Protein 5AJ8 (pdb70)

Foldseek 3Di:
DFEDDDDECDEAFAAEEQEYEYENHEHYEYEYQAYQHEYEYENYEHYEYQYEAAEYEYECYEQYEAYQYVAAYEYENAAHEYHHNVLQVQQQVEAHPVRDHDNGPLCSCCVRRVDPCRVVGRPSRQGHCDPVPPDPDDDNRYHYDDPVRRNRDSDYHDDHDDTPGD/DFEDDDDECDEAFAAEEQEYEYENHEDYEYEYQAYQHEYEYENYEHYEYQYEAAEYEYECYEQYEAYQYVAAYEYENAAHEYHHNVLQVQQQVEAHPVRDHDNGPLCSCCVRRVDPCRPVRRPSRQGHCDPVPPDPDDDNRYHYDDPVRRRRHSDYGDDHDDTD

Radius of gyration: 20.57 Å; Cα contacts (8 Å, |Δi|>4): 898; chains: 2; bounding box: 43×56×56 Å

Solvent-accessible surface area: 14810 Å² total

Secondary structure (DSSP, 8-state):
-EEE--EESS-EEE---SEEEEESEEEEEEEEPPPSSEEEEES-EEEEEEEEESEEEEES-EEE--EEESS--EEES-B--B-BGGGBGGGGG---TTS---SSHHHHHHHTT--S-HHHHGGGGG--EETT--SSSPPSS--BPPGGG---B-PPP-SPPPPSB-/-EEE--EESS-EEE---SEEEEESEEEEEEEEPPPSSEEEEES-EEEEEEEEESEEEEES-EEE--EEESS--EEES-B--B-BGGGBGGGGG---TTS---SSHHHHHHHTT--S-HHHHGGGGG--EETT--SSSPPSS--BPPGGG---B-PPP-SPPPP-

Nearest PDB structures (foldseek):
  5aj8-assembly2_B  TM=1.006E+00  e=3.439E-30  Leishmania major
  2yuh-assembly1_A  TM=7.917E-01  e=5.449E-05  Homo sapiens
  2bx6-assembly1_A  TM=6.881E-01  e=3.512E-05  Homo sapiens
  1k8f-assembly2_D  TM=6.960E-01  e=1.126E+00  Homo sapiens
  2b0r-assembly1_B  TM=5.729E-01  e=2.428E+00  Cryptosporidium parvum

Sequence (330 aa):
GNVYGPSTTGTDLFISHSKGVFFINGCADCAIYCLPIAGSAFLSNCTTNCRVYVACHQLRLKGCTTNLDYVWCASTPIIEEECDARFGPYRCWVGLLSSCTEDGKTYATHAEEWVSRVGEIEDTARTEQNYVKVDDFQWVKKRASPHWCVLARREEERASTTVFGPATLPSSSGNVYGPSTGTDLFISSHSKGVFINGCADCAIYCLPIAGSAFLSNCTTNCRRVYVACHQLRLKGCTNLDYVWCCASTPIIEECDARFGPYRCWVGLLSSCTEDGKTYATHAEEWVSRVGEIEDTARRTEQNYVKVDDFQWVKKRASPHWCVLAREEERASTTVFGPATLPS

Structure (mmCIF, N/CA/C/O backbone):
data_5AJ8
#
_entry.id   5AJ8
#
_cell.length_a   37.644
_cell.length_b   93.236
_cell.length_c   48.277
_cell.angle_alpha   90.00
_cell.angle_beta   108.38
_cell.angle_gamma   90.00
#
_symmetry.space_group_name_H-M   'P 1 21 1'
#
loop_
_entity.id
_entity.type
_entity.pdbx_description
1 polymer 'TUBULIN BINDING COFACTOR C'
2 water water
#
loop_
_atom_site.group_PDB
_atom_site.id
_atom_site.type_symbol
_atom_site.label_atom_id
_atom_site.label_alt_id
_atom_site.label_comp_id
_atom_site.label_asym_id
_atom_site.label_entity_id
_atom_site.label_seq_id
_atom_site.pdbx_PDB_ins_code
_atom_site.Cartn_x
_atom_site.Cartn_y
_atom_site.Cartn_z
_atom_site.occupancy
_atom_site.B_iso_or_equiv
_atom_site.auth_seq_id
_atom_site.auth_comp_id
_atom_site.auth_asym_id
_atom_site.auth_atom_id
_atom_site.pdbx_PDB_model_num
ATOM 1 N N . GLY A 1 10 ? 36.447 36.906 4.339 1.00 46.32 158 GLY A N 1
ATOM 2 C CA . GLY A 1 10 ? 36.014 38.176 3.684 1.00 43.14 158 GLY A CA 1
ATOM 3 C C . GLY A 1 10 ? 36.101 38.077 2.169 1.00 38.15 158 GLY A C 1
ATOM 4 O O . GLY A 1 10 ? 37.091 38.506 1.580 1.00 43.52 158 GLY A O 1
ATOM 5 N N . ASN A 1 11 ? 35.067 37.507 1.547 1.00 30.75 159 ASN A N 1
ATOM 6 C CA . ASN A 1 11 ? 35.038 37.318 0.091 1.00 27.33 159 ASN A CA 1
ATOM 7 C C . ASN A 1 11 ? 34.693 38.600 -0.649 1.00 23.91 159 ASN A C 1
ATOM 8 O O . ASN A 1 11 ? 33.736 39.281 -0.294 1.00 21.34 159 ASN A O 1
ATOM 13 N N . VAL A 1 12 ? 35.479 38.924 -1.669 1.00 21.92 160 VAL A N 1
ATOM 14 C CA . VAL A 1 12 ? 35.269 40.118 -2.485 1.00 20.27 160 VAL A CA 1
ATOM 15 C C . VAL A 1 12 ? 34.708 39.699 -3.853 1.00 20.08 160 VAL A C 1
ATOM 16 O O . VAL A 1 12 ? 35.236 38.764 -4.473 1.00 20.06 160 VAL A O 1
ATOM 20 N N . TYR A 1 13 ? 33.669 40.389 -4.312 1.00 17.38 161 TYR A N 1
ATOM 21 C CA . TYR A 1 13 ? 33.014 40.101 -5.590 1.00 18.17 161 TYR A CA 1
ATOM 22 C C . TYR A 1 13 ? 32.890 41.370 -6.425 1.00 18.32 161 TYR A C 1
ATOM 23 O O . TYR A 1 13 ? 32.953 42.471 -5.904 1.00 17.20 161 TYR A O 1
ATOM 32 N N . GLY A 1 14 ? 32.690 41.176 -7.719 1.00 19.07 162 GLY A N 1
ATOM 33 C CA . GLY A 1 14 ? 32.678 42.251 -8.706 1.00 20.15 162 GLY A CA 1
ATOM 34 C C . GLY A 1 14 ? 34.068 42.811 -8.981 1.00 22.28 162 GLY A C 1
ATOM 35 O O . GLY A 1 14 ? 35.067 42.329 -8.422 1.00 22.03 162 GLY A O 1
ATOM 36 N N . PRO A 1 15 ? 34.150 43.834 -9.847 1.00 22.72 163 PRO A N 1
ATOM 37 C CA . PRO A 1 15 ? 33.052 44.427 -10.594 1.00 22.59 163 PRO A CA 1
ATOM 38 C C . PRO A 1 15 ? 32.544 43.513 -11.687 1.00 23.11 163 PRO A C 1
ATOM 39 O O . PRO A 1 15 ? 33.275 42.674 -12.190 1.00 23.29 163 PRO A O 1
ATOM 43 N N . SER A 1 16 ? 31.280 43.697 -12.023 1.00 24.53 164 SER A N 1
ATOM 44 C CA . SER A 1 16 ? 30.576 42.870 -12.967 1.00 28.29 164 SER A CA 1
ATOM 45 C C . SER A 1 16 ? 29.323 43.608 -13.437 1.00 27.79 164 SER A C 1
ATOM 46 O O . SER A 1 16 ? 28.668 44.270 -12.643 1.00 30.91 164 SER A O 1
ATOM 49 N N A THR A 1 17 ? 28.997 43.487 -14.719 0.60 27.82 165 THR A N 1
ATOM 50 N N B THR A 1 17 ? 28.999 43.471 -14.720 0.40 27.61 165 THR A N 1
ATOM 51 C CA A THR A 1 17 ? 27.848 44.167 -15.308 0.60 28.26 165 THR A CA 1
ATOM 52 C CA B THR A 1 17 ? 27.854 44.140 -15.320 0.40 27.23 165 THR A CA 1
ATOM 53 C C A THR A 1 17 ? 27.013 43.189 -16.126 0.60 27.97 165 THR A C 1
ATOM 54 C C B THR A 1 17 ? 27.014 43.171 -16.126 0.40 27.40 165 THR A C 1
ATOM 55 O O A THR A 1 17 ? 27.553 42.456 -16.942 0.60 32.60 165 THR A O 1
ATOM 56 O O B THR A 1 17 ? 27.549 42.441 -16.953 0.40 30.57 165 THR A O 1
ATOM 63 N N . GLY A 1 18 ? 25.704 43.181 -15.907 1.00 26.00 166 GLY A N 1
ATOM 64 C CA . GLY A 1 18 ? 24.779 42.481 -16.788 1.00 27.56 166 GLY A CA 1
ATOM 65 C C . GLY A 1 18 ? 24.639 40.980 -16.608 1.00 31.88 166 GLY A C 1
ATOM 66 O O . GLY A 1 18 ? 23.958 40.348 -17.411 1.00 30.39 166 GLY A O 1
ATOM 67 N N . THR A 1 19 ? 25.285 40.411 -15.583 1.00 30.79 167 THR A N 1
ATOM 68 C CA . THR A 1 19 ? 25.296 38.968 -15.310 1.00 32.08 167 THR A CA 1
ATOM 69 C C . THR A 1 19 ? 24.823 38.756 -13.871 1.00 31.08 167 THR A C 1
ATOM 70 O O . THR A 1 19 ? 25.419 39.305 -12.932 1.00 29.73 167 THR A O 1
ATOM 74 N N . ASP A 1 20 ? 23.781 37.944 -13.694 1.00 26.82 168 ASP A N 1
ATOM 75 C CA . ASP A 1 20 ? 23.318 37.593 -12.370 1.00 24.72 168 ASP A CA 1
ATOM 76 C C . ASP A 1 20 ? 24.417 36.919 -11.543 1.00 21.57 168 ASP A C 1
ATOM 77 O O . ASP A 1 20 ? 25.159 36.091 -12.061 1.00 26.02 168 ASP A O 1
ATOM 82 N N . LEU A 1 21 ? 24.564 37.330 -10.282 1.00 18.99 169 LEU A N 1
ATOM 83 C CA . LEU A 1 21 ? 25.626 36.801 -9.391 1.00 18.61 169 LEU A CA 1
ATOM 84 C C . LEU A 1 21 ? 25.050 35.900 -8.290 1.00 16.55 169 LEU A C 1
ATOM 85 O O . LEU A 1 21 ? 23.959 36.169 -7.772 1.00 15.70 169 LEU A O 1
ATOM 90 N N . PHE A 1 22 ? 25.787 34.845 -7.953 1.00 15.29 170 PHE A N 1
ATOM 91 C CA . PHE A 1 22 ? 25.385 33.883 -6.935 1.00 15.16 170 PHE A CA 1
ATOM 92 C C . PHE A 1 22 ? 26.468 33.838 -5.851 1.00 14.96 170 PHE A C 1
ATOM 93 O O . PHE A 1 22 ? 27.545 33.314 -6.060 1.00 16.25 170 PHE A O 1
ATOM 101 N N . ILE A 1 23 ? 26.183 34.451 -4.711 1.00 14.07 171 ILE A N 1
ATOM 102 C CA . ILE A 1 23 ? 27.159 34.627 -3.635 1.00 15.01 171 ILE A CA 1
ATOM 103 C C . ILE A 1 23 ? 26.898 33.555 -2.587 1.00 14.61 171 ILE A C 1
ATOM 104 O O . ILE A 1 23 ? 25.838 33.547 -1.959 1.00 13.89 171 ILE A O 1
ATOM 109 N N . SER A 1 24 ? 27.833 32.640 -2.407 1.00 15.64 172 SER A N 1
ATOM 110 C CA . SER A 1 24 ? 27.602 31.539 -1.445 1.00 18.19 172 SER A CA 1
ATOM 111 C C . SER A 1 24 ? 27.750 32.033 0.006 1.00 16.83 172 SER A C 1
ATOM 112 O O . SER A 1 24 ? 28.140 33.177 0.252 1.00 14.92 172 SER A O 1
ATOM 115 N N . HIS A 1 25 ? 27.371 31.178 0.948 1.00 18.52 173 HIS A N 1
ATOM 116 C CA . HIS A 1 25 ? 27.448 31.498 2.392 1.00 19.73 173 HIS A CA 1
ATOM 117 C C . HIS A 1 25 ? 28.899 31.651 2.823 1.00 18.23 173 HIS A C 1
ATOM 118 O O . HIS A 1 25 ? 29.765 30.949 2.328 1.00 18.15 173 HIS A O 1
ATOM 125 N N . SER A 1 26 ? 29.158 32.591 3.725 1.00 16.91 174 SER A N 1
ATOM 126 C CA . SER A 1 26 ? 30.493 32.830 4.258 1.00 16.80 174 SER A CA 1
ATOM 127 C C . SER A 1 26 ? 30.340 33.709 5.480 1.00 17.02 174 SER A C 1
ATOM 128 O O . SER A 1 26 ? 29.216 34.027 5.848 1.00 14.67 174 SER A O 1
ATOM 131 N N . LYS A 1 27 ? 31.455 34.145 6.076 1.00 18.95 175 LYS A N 1
ATOM 132 C CA . LYS A 1 27 ? 31.416 35.010 7.261 1.00 20.79 175 LYS A CA 1
ATOM 133 C C . LYS A 1 27 ? 31.519 36.507 6.938 1.00 19.97 175 LYS A C 1
ATOM 134 O O . LYS A 1 27 ? 31.610 37.332 7.854 1.00 18.93 175 LYS A O 1
ATOM 140 N N . GLY A 1 28 ? 31.545 36.870 5.658 1.00 19.65 176 GLY A N 1
ATOM 141 C CA . GLY A 1 28 ? 31.701 38.274 5.265 1.00 18.66 176 GLY A CA 1
ATOM 142 C C . GLY A 1 28 ? 31.819 38.415 3.759 1.00 18.07 176 GLY A C 1
ATOM 143 O O . GLY A 1 28 ? 32.457 37.595 3.109 1.00 17.95 176 GLY A O 1
ATOM 144 N N . VAL A 1 29 ? 31.155 39.422 3.203 1.00 16.37 177 VAL A N 1
ATOM 145 C CA . VAL A 1 29 ? 31.275 39.733 1.792 1.00 16.41 177 VAL A CA 1
ATOM 146 C C . VAL A 1 29 ? 31.441 41.230 1.522 1.00 16.32 177 VAL A C 1
ATOM 147 O O . VAL A 1 29 ? 30.962 42.106 2.279 1.00 14.68 177 VAL A O 1
ATOM 151 N N A PHE A 1 30 ? 32.129 41.505 0.421 0.30 16.74 178 PHE A N 1
ATOM 152 N N B PHE A 1 30 ? 32.143 41.498 0.425 0.70 17.03 178 PHE A N 1
ATOM 153 C CA A PHE A 1 30 ? 32.343 42.851 -0.085 0.30 17.22 178 PHE A CA 1
ATOM 154 C CA B PHE A 1 30 ? 32.339 42.828 -0.123 0.70 18.01 178 PHE A CA 1
ATOM 155 C C A PHE A 1 30 ? 32.021 42.765 -1.584 0.30 17.06 178 PHE A C 1
ATOM 156 C C B PHE A 1 30 ? 31.982 42.732 -1.588 0.70 17.19 178 PHE A C 1
ATOM 157 O O A PHE A 1 30 ? 32.584 41.934 -2.294 0.30 17.10 178 PHE A O 1
ATOM 158 O O B PHE A 1 30 ? 32.564 41.925 -2.299 0.70 16.64 178 PHE A O 1
ATOM 173 N N . ILE A 1 31 ? 31.059 43.572 -2.038 1.00 16.57 179 ILE A N 1
ATOM 174 C CA . ILE A 1 31 ? 30.632 43.589 -3.427 1.00 17.00 179 ILE A CA 1
ATOM 175 C C . ILE A 1 31 ? 30.867 45.003 -3.973 1.00 18.36 179 ILE A C 1
ATOM 176 O O . ILE A 1 31 ? 30.306 45.986 -3.457 1.00 18.71 179 ILE A O 1
ATOM 181 N N . ASN A 1 32 ? 31.722 45.095 -4.980 1.00 19.09 180 ASN A N 1
ATOM 182 C CA . ASN A 1 32 ? 32.174 46.368 -5.507 1.00 22.71 180 ASN A CA 1
ATOM 183 C C . ASN A 1 32 ? 31.899 46.466 -6.998 1.00 22.19 180 ASN A C 1
ATOM 184 O O . ASN A 1 32 ? 32.260 45.579 -7.760 1.00 21.42 180 ASN A O 1
ATOM 189 N N . GLY A 1 33 ? 31.253 47.553 -7.390 1.00 21.63 181 GLY A N 1
ATOM 190 C CA . GLY A 1 33 ? 31.183 47.957 -8.779 1.00 23.28 181 GLY A CA 1
ATOM 191 C C . GLY A 1 33 ? 30.348 47.064 -9.668 1.00 23.85 181 GLY A C 1
ATOM 192 O O . GLY A 1 33 ? 30.717 46.839 -10.802 1.00 24.27 181 GLY A O 1
ATOM 193 N N . CYS A 1 34 ? 29.219 46.570 -9.164 1.00 21.66 182 CYS A N 1
ATOM 194 C CA . CYS A 1 34 ? 28.311 45.763 -9.983 1.00 21.04 182 CYS A CA 1
ATOM 195 C C . CYS A 1 34 ? 27.150 46.620 -10.505 1.00 20.66 182 CYS A C 1
ATOM 196 O O . CYS A 1 34 ? 26.685 47.543 -9.823 1.00 18.78 182 CYS A O 1
ATOM 199 N N . ALA A 1 35 ? 26.681 46.288 -11.703 1.00 18.94 183 ALA A N 1
ATOM 200 C CA . ALA A 1 35 ? 25.619 47.047 -12.376 1.00 17.77 183 ALA A CA 1
ATOM 201 C C . ALA A 1 35 ? 24.713 46.164 -13.216 1.00 16.82 183 ALA A C 1
ATOM 202 O O . ALA A 1 35 ? 25.160 45.147 -13.748 1.00 15.90 183 ALA A O 1
ATOM 204 N N . ASP A 1 36 ? 23.432 46.549 -13.291 1.00 17.35 184 ASP A N 1
ATOM 205 C CA . ASP A 1 36 ? 22.473 45.953 -14.224 1.00 18.20 184 ASP A CA 1
ATOM 206 C C . ASP A 1 36 ? 22.397 44.438 -14.032 1.00 19.06 184 ASP A C 1
ATOM 207 O O . ASP A 1 36 ? 22.572 43.664 -14.972 1.00 19.59 184 ASP A O 1
ATOM 212 N N . CYS A 1 37 ? 22.168 44.001 -12.814 1.00 18.49 185 CYS A N 1
ATOM 213 C CA . CYS A 1 37 ? 22.047 42.566 -12.573 1.00 19.10 185 CYS A CA 1
ATOM 214 C C . CYS A 1 37 ? 21.278 42.270 -11.297 1.00 16.71 185 CYS A C 1
ATOM 215 O O . CYS A 1 37 ? 20.926 43.179 -10.557 1.00 14.94 185 CYS A O 1
ATOM 218 N N . ALA A 1 38 ? 20.990 40.985 -11.104 1.00 15.39 186 ALA A N 1
ATOM 219 C CA . ALA A 1 38 ? 20.397 40.489 -9.895 1.00 14.26 186 ALA A CA 1
ATOM 220 C C . ALA A 1 38 ? 21.490 39.786 -9.128 1.00 14.10 186 ALA A C 1
ATOM 221 O O . ALA A 1 38 ? 22.296 39.046 -9.712 1.00 15.23 186 ALA A O 1
ATOM 223 N N . ILE A 1 39 ? 21.513 39.996 -7.821 1.00 13.37 187 ILE A N 1
ATOM 224 C CA . ILE A 1 39 ? 22.536 39.409 -6.960 1.00 12.93 187 ILE A CA 1
ATOM 225 C C . ILE A 1 39 ? 21.841 38.578 -5.884 1.00 11.88 187 ILE A C 1
ATOM 226 O O . ILE A 1 39 ? 21.112 39.110 -5.073 1.00 11.06 187 ILE A O 1
ATOM 231 N N . TYR A 1 40 ? 22.065 37.271 -5.904 1.00 11.80 188 TYR A N 1
ATOM 232 C CA . TYR A 1 40 ? 21.419 36.334 -4.987 1.00 11.01 188 TYR A CA 1
ATOM 233 C C . TYR A 1 40 ? 22.448 35.815 -3.992 1.00 11.03 188 TYR A C 1
ATOM 234 O O . TYR A 1 40 ? 23.376 35.103 -4.397 1.00 11.40 188 TYR A O 1
ATOM 243 N N . CYS A 1 41 ? 22.311 36.199 -2.718 1.00 10.87 189 CYS A N 1
ATOM 244 C CA . CYS A 1 41 ? 23.211 35.756 -1.660 1.00 11.43 189 CYS A CA 1
ATOM 245 C C . CYS A 1 41 ? 22.561 34.754 -0.694 1.00 11.76 189 CYS A C 1
ATOM 246 O O . CYS A 1 41 ? 21.512 35.023 -0.098 1.00 11.17 189 CYS A O 1
ATOM 249 N N . LEU A 1 42 ? 23.212 33.613 -0.522 1.00 11.65 190 LEU A N 1
ATOM 250 C CA . LEU A 1 42 ? 22.897 32.739 0.588 1.00 12.15 190 LEU A CA 1
ATOM 251 C C . LEU A 1 42 ? 23.235 33.517 1.887 1.00 11.85 190 LEU A C 1
ATOM 252 O O . LEU A 1 42 ? 24.010 34.471 1.862 1.00 11.97 190 LEU A O 1
ATOM 257 N N . PRO A 1 43 ? 22.604 33.151 3.011 1.00 11.23 191 PRO A N 1
ATOM 258 C CA . PRO A 1 43 ? 22.841 33.911 4.247 1.00 11.07 191 PRO A CA 1
ATOM 259 C C . PRO A 1 43 ? 24.322 34.039 4.603 1.00 10.91 191 PRO A C 1
ATOM 260 O O . PRO A 1 43 ? 25.025 33.064 4.548 1.00 11.67 191 PRO A O 1
ATOM 264 N N . ILE A 1 44 ? 24.763 35.253 4.947 1.00 10.90 192 ILE A N 1
ATOM 265 C CA . ILE A 1 44 ? 26.139 35.538 5.357 1.00 10.56 192 ILE A CA 1
ATOM 266 C C . ILE A 1 44 ? 26.172 35.704 6.871 1.00 10.63 192 ILE A C 1
ATOM 267 O O . ILE A 1 44 ? 25.400 36.482 7.425 1.00 9.59 192 ILE A O 1
ATOM 272 N N . ALA A 1 45 ? 27.040 34.953 7.540 1.00 11.37 193 ALA A N 1
ATOM 273 C CA . ALA A 1 45 ? 27.121 34.966 8.984 1.00 12.57 193 ALA A CA 1
ATOM 274 C C . ALA A 1 45 ? 28.151 36.000 9.378 1.00 12.93 193 ALA A C 1
ATOM 275 O O . ALA A 1 45 ? 29.169 35.687 9.969 1.00 12.45 193 ALA A O 1
ATOM 277 N N . GLY A 1 46 ? 27.866 37.242 9.015 1.00 13.85 194 GLY A N 1
ATOM 278 C CA . GLY A 1 46 ? 28.786 38.380 9.216 1.00 14.46 194 GLY A CA 1
ATOM 279 C C . GLY A 1 46 ? 28.288 39.570 8.407 1.00 14.68 194 GLY A C 1
ATOM 280 O O . GLY A 1 46 ? 27.104 39.660 8.101 1.00 13.63 194 GLY A O 1
ATOM 281 N N . SER A 1 47 ? 29.171 40.502 8.081 1.00 16.35 195 SER A N 1
ATOM 282 C CA . SER A 1 47 ? 28.743 41.697 7.407 1.00 17.48 195 SER A CA 1
ATOM 283 C C . SER A 1 47 ? 28.800 41.576 5.878 1.00 15.65 195 SER A C 1
ATOM 284 O O . SER A 1 47 ? 29.570 40.804 5.325 1.00 16.84 195 SER A O 1
ATOM 287 N N . ALA A 1 48 ? 27.934 42.349 5.232 1.00 13.34 196 ALA A N 1
ATOM 288 C CA . ALA A 1 48 ? 27.895 42.516 3.788 1.00 12.49 196 ALA A CA 1
ATOM 289 C C . ALA A 1 48 ? 28.065 44.009 3.504 1.00 12.77 196 ALA A C 1
ATOM 290 O O . ALA A 1 48 ? 27.370 44.837 4.081 1.00 12.01 196 ALA A O 1
ATOM 292 N N . PHE A 1 49 ? 29.023 44.335 2.653 1.00 13.99 197 PHE A N 1
ATOM 293 C CA . PHE A 1 49 ? 29.323 45.708 2.265 1.00 15.49 197 PHE A CA 1
ATOM 294 C C . PHE A 1 49 ? 29.224 45.823 0.749 1.00 14.95 197 PHE A C 1
ATOM 295 O O . PHE A 1 49 ? 29.914 45.106 0.039 1.00 16.19 197 PHE A O 1
ATOM 303 N N . LEU A 1 50 ? 28.313 46.666 0.259 1.00 14.07 198 LEU A N 1
ATOM 304 C CA . LEU A 1 50 ? 28.207 46.960 -1.171 1.00 13.93 198 LEU A CA 1
ATOM 305 C C . LEU A 1 50 ? 28.692 48.401 -1.435 1.00 14.55 198 LEU A C 1
ATOM 306 O O . LEU A 1 50 ? 28.315 49.324 -0.712 1.00 12.98 198 LEU A O 1
ATOM 311 N N . SER A 1 51 ? 29.514 48.573 -2.468 1.00 14.74 199 SER A N 1
ATOM 312 C CA . SER A 1 51 ? 29.959 49.894 -2.858 1.00 16.90 199 SER A CA 1
ATOM 313 C C . SER A 1 51 ? 29.925 50.101 -4.371 1.00 15.46 199 SER A C 1
ATOM 314 O O . SER A 1 51 ? 30.219 49.202 -5.150 1.00 15.45 199 SER A O 1
ATOM 317 N N . ASN A 1 52 ? 29.556 51.294 -4.762 1.00 14.96 200 ASN A N 1
ATOM 318 C CA . ASN A 1 52 ? 29.553 51.674 -6.162 1.00 16.38 200 ASN A CA 1
ATOM 319 C C . ASN A 1 52 ? 28.750 50.722 -7.050 1.00 15.48 200 ASN A C 1
ATOM 320 O O . ASN A 1 52 ? 29.170 50.383 -8.137 1.00 14.77 200 ASN A O 1
ATOM 325 N N . CYS A 1 53 ? 27.601 50.283 -6.553 1.00 14.77 201 CYS A N 1
ATOM 326 C CA . CYS A 1 53 ? 26.709 49.461 -7.338 1.00 15.28 201 CYS A CA 1
ATOM 327 C C . CYS A 1 53 ? 25.550 50.311 -7.813 1.00 14.04 201 CYS A C 1
ATOM 328 O O . CYS A 1 53 ? 25.081 51.178 -7.078 1.00 14.89 201 CYS A O 1
ATOM 331 N N A THR A 1 54 ? 25.088 50.053 -9.030 0.50 13.65 202 THR A N 1
ATOM 332 N N B THR A 1 54 ? 25.088 50.040 -9.029 0.50 13.85 202 THR A N 1
ATOM 333 C CA A THR A 1 54 ? 23.951 50.764 -9.602 0.50 13.35 202 THR A CA 1
ATOM 334 C CA B THR A 1 54 ? 23.983 50.760 -9.639 0.50 13.77 202 THR A CA 1
ATOM 335 C C A THR A 1 54 ? 23.023 49.812 -10.352 0.50 13.23 202 THR A C 1
ATOM 336 C C B THR A 1 54 ? 23.027 49.810 -10.359 0.50 13.44 202 THR A C 1
ATOM 337 O O A THR A 1 54 ? 23.473 48.882 -11.032 0.50 13.08 202 THR A O 1
ATOM 338 O O B THR A 1 54 ? 23.468 48.874 -11.035 0.50 13.24 202 THR A O 1
ATOM 345 N N . ASN A 1 55 ? 21.724 50.065 -10.232 1.00 12.79 203 ASN A N 1
ATOM 346 C CA . ASN A 1 55 ? 20.699 49.339 -10.997 1.00 12.76 203 ASN A CA 1
ATOM 347 C C . ASN A 1 55 ? 20.799 47.837 -10.784 1.00 12.70 203 ASN A C 1
ATOM 348 O O . ASN A 1 55 ? 20.901 47.075 -11.731 1.00 13.28 203 ASN A O 1
ATOM 353 N N . CYS A 1 56 ? 20.830 47.426 -9.516 1.00 12.55 204 CYS A N 1
ATOM 354 C CA . CYS A 1 56 ? 20.900 46.012 -9.173 1.00 12.40 204 CYS A CA 1
ATOM 355 C C . CYS A 1 56 ? 19.733 45.662 -8.283 1.00 11.87 204 CYS A C 1
ATOM 356 O O . CYS A 1 56 ? 19.234 46.511 -7.558 1.00 10.95 204 CYS A O 1
ATOM 359 N N . ARG A 1 57 ? 19.307 44.398 -8.358 1.00 12.85 205 ARG A N 1
ATOM 360 C CA . ARG A 1 57 ? 18.356 43.814 -7.416 1.00 13.20 205 ARG A CA 1
ATOM 361 C C . ARG A 1 57 ? 19.150 42.825 -6.570 1.00 12.09 205 ARG A C 1
ATOM 362 O O . ARG A 1 57 ? 19.750 41.907 -7.120 1.00 12.16 205 ARG A O 1
ATOM 370 N N . VAL A 1 58 ? 19.158 43.010 -5.249 1.00 11.67 206 VAL A N 1
ATOM 371 C CA . VAL A 1 58 ? 20.018 42.246 -4.337 1.00 10.84 206 VAL A CA 1
ATOM 372 C C . VAL A 1 58 ? 19.201 41.540 -3.256 1.00 11.10 206 VAL A C 1
ATOM 373 O O . VAL A 1 58 ? 18.328 42.159 -2.649 1.00 10.25 206 VAL A O 1
ATOM 377 N N . TYR A 1 59 ? 19.416 40.226 -3.090 1.00 10.41 207 TYR A N 1
ATOM 378 C CA . TYR A 1 59 ? 18.725 39.424 -2.085 1.00 9.80 207 TYR A CA 1
ATOM 379 C C . TYR A 1 59 ? 19.791 38.947 -1.133 1.00 9.92 207 TYR A C 1
ATOM 380 O O . TYR A 1 59 ? 20.651 38.180 -1.520 1.00 11.60 207 TYR A O 1
ATOM 389 N N . VAL A 1 60 ? 19.772 39.422 0.101 1.00 9.56 208 VAL A N 1
ATOM 390 C CA . VAL A 1 60 ? 20.847 39.109 1.059 1.00 9.72 208 VAL A CA 1
ATOM 391 C C . VAL A 1 60 ? 20.328 39.002 2.496 1.00 9.66 208 VAL A C 1
ATOM 392 O O . VAL A 1 60 ? 19.495 39.825 2.944 1.00 9.35 208 VAL A O 1
ATOM 396 N N . ALA A 1 61 ? 20.812 37.982 3.192 1.00 9.13 209 ALA A N 1
ATOM 397 C CA . ALA A 1 61 ? 20.692 37.894 4.628 1.00 9.43 209 ALA A CA 1
ATOM 398 C C . ALA A 1 61 ? 22.083 38.062 5.239 1.00 9.30 209 ALA A C 1
ATOM 399 O O . ALA A 1 61 ? 23.048 37.479 4.729 1.00 9.54 209 ALA A O 1
ATOM 401 N N . CYS A 1 62 ? 22.172 38.796 6.353 1.00 9.43 210 CYS A N 1
ATOM 402 C CA . CYS A 1 62 ? 23.444 39.104 6.987 1.00 9.59 210 CYS A CA 1
ATOM 403 C C . CYS A 1 62 ? 23.275 39.648 8.398 1.00 9.79 210 CYS A C 1
ATOM 404 O O . CYS A 1 62 ? 22.162 39.947 8.823 1.00 10.05 210 CYS A O 1
ATOM 407 N N . HIS A 1 63 ? 24.371 39.718 9.145 1.00 9.67 211 HIS A N 1
ATOM 408 C CA . HIS A 1 63 ? 24.380 40.314 10.490 1.00 10.13 211 HIS A CA 1
ATOM 409 C C . HIS A 1 63 ? 24.405 41.845 10.472 1.00 10.12 211 HIS A C 1
ATOM 410 O O . HIS A 1 63 ? 23.689 42.525 11.264 1.00 10.41 211 HIS A O 1
ATOM 417 N N . GLN A 1 64 ? 25.242 42.391 9.577 1.00 10.66 212 GLN A N 1
ATOM 418 C CA . GLN A 1 64 ? 25.298 43.826 9.302 1.00 10.45 212 GLN A CA 1
ATOM 419 C C . GLN A 1 64 ? 25.301 44.073 7.801 1.00 10.31 212 GLN A C 1
ATOM 420 O O . GLN A 1 64 ? 25.865 43.280 7.057 1.00 10.41 212 GLN A O 1
ATOM 426 N N . LEU A 1 65 ? 24.654 45.155 7.371 1.00 9.88 213 LEU A N 1
ATOM 427 C CA . LEU A 1 65 ? 24.580 45.531 5.974 1.00 10.69 213 LEU A CA 1
ATOM 428 C C . LEU A 1 65 ? 24.980 46.993 5.830 1.00 11.76 213 LEU A C 1
ATOM 429 O O . LEU A 1 65 ? 24.425 47.854 6.497 1.00 11.31 213 LEU A O 1
ATOM 434 N N . ARG A 1 66 ? 25.977 47.259 4.999 1.00 12.12 214 ARG A N 1
ATOM 435 C CA . ARG A 1 66 ? 26.361 48.639 4.714 1.00 13.78 214 ARG A CA 1
ATOM 436 C C . ARG A 1 66 ? 26.501 48.888 3.215 1.00 13.17 214 ARG A C 1
ATOM 437 O O . ARG A 1 66 ? 27.114 48.110 2.493 1.00 12.51 214 ARG A O 1
ATOM 445 N N . LEU A 1 67 ? 25.942 49.990 2.762 1.00 13.53 215 LEU A N 1
ATOM 446 C CA . LEU A 1 67 ? 26.027 50.375 1.352 1.00 14.87 215 LEU A CA 1
ATOM 447 C C . LEU A 1 67 ? 26.621 51.783 1.198 1.00 15.28 215 LEU A C 1
ATOM 448 O O . LEU A 1 67 ? 26.253 52.706 1.921 1.00 17.48 215 LEU A O 1
ATOM 453 N N . LYS A 1 68 ? 27.533 51.933 0.246 1.00 15.41 216 LYS A N 1
ATOM 454 C CA . LYS A 1 68 ? 28.193 53.211 0.012 1.00 16.31 216 LYS A CA 1
ATOM 455 C C . LYS A 1 68 ? 28.241 53.502 -1.486 1.00 14.40 216 LYS A C 1
ATOM 456 O O . LYS A 1 68 ? 28.660 52.669 -2.264 1.00 13.78 216 LYS A O 1
ATOM 462 N N . GLY A 1 69 ? 27.829 54.697 -1.868 1.00 14.80 217 GLY A N 1
ATOM 463 C CA . GLY A 1 69 ? 27.937 55.141 -3.254 1.00 15.82 217 GLY A CA 1
ATOM 464 C C . GLY A 1 69 ? 27.084 54.343 -4.215 1.00 15.82 217 GLY A C 1
ATOM 465 O O . GLY A 1 69 ? 27.468 54.182 -5.367 1.00 18.53 217 GLY A O 1
ATOM 466 N N . CYS A 1 70 ? 25.926 53.872 -3.759 1.00 14.60 218 CYS A N 1
ATOM 467 C CA . CYS A 1 70 ? 25.020 53.073 -4.593 1.00 14.38 218 CYS A CA 1
ATOM 468 C C . CYS A 1 70 ? 23.769 53.874 -5.041 1.00 13.04 218 CYS A C 1
ATOM 469 O O . CYS A 1 70 ? 23.282 54.706 -4.314 1.00 12.06 218 CYS A O 1
ATOM 472 N N A THR A 1 71 ? 23.268 53.585 -6.236 0.50 12.90 219 THR A N 1
ATOM 473 N N B THR A 1 71 ? 23.279 53.601 -6.249 0.50 12.76 219 THR A N 1
ATOM 474 C CA A THR A 1 71 ? 22.088 54.252 -6.772 0.50 12.78 219 THR A CA 1
ATOM 475 C CA B THR A 1 71 ? 22.072 54.246 -6.772 0.50 12.54 219 THR A CA 1
ATOM 476 C C A THR A 1 71 ? 21.151 53.232 -7.426 0.50 12.21 219 THR A C 1
ATOM 477 C C B THR A 1 71 ? 21.148 53.221 -7.415 0.50 12.09 219 THR A C 1
ATOM 478 O O A THR A 1 71 ? 21.617 52.310 -8.092 0.50 12.10 219 THR A O 1
ATOM 479 O O B THR A 1 71 ? 21.615 52.302 -8.085 0.50 11.99 219 THR A O 1
ATOM 486 N N . ASN A 1 72 ? 19.838 53.361 -7.187 1.00 11.76 220 ASN A N 1
ATOM 487 C CA . ASN A 1 72 ? 18.825 52.495 -7.820 1.00 11.56 220 ASN A CA 1
ATOM 488 C C . ASN A 1 72 ? 19.050 51.005 -7.543 1.00 11.17 220 ASN A C 1
ATOM 489 O O . ASN A 1 72 ? 19.100 50.187 -8.458 1.00 11.14 220 ASN A O 1
ATOM 494 N N . LEU A 1 73 ? 19.221 50.673 -6.268 1.00 11.03 221 LEU A N 1
ATOM 495 C CA . LEU A 1 73 ? 19.300 49.279 -5.799 1.00 10.66 221 LEU A CA 1
ATOM 496 C C . LEU A 1 73 ? 17.976 48.914 -5.148 1.00 10.02 221 LEU A C 1
ATOM 497 O O . LEU A 1 73 ? 17.450 49.682 -4.341 1.00 9.15 221 LEU A O 1
ATOM 502 N N . ASP A 1 74 ? 17.398 47.779 -5.553 1.00 10.43 222 ASP A N 1
ATOM 503 C CA . ASP A 1 74 ? 16.269 47.211 -4.814 1.00 10.41 222 ASP A CA 1
ATOM 504 C C . ASP A 1 74 ? 16.874 46.162 -3.894 1.00 9.83 222 ASP A C 1
ATOM 505 O O . ASP A 1 74 ? 17.464 45.180 -4.372 1.00 10.45 222 ASP A O 1
ATOM 518 N N . TYR A 1 76 ? 16.520 43.380 -1.014 1.00 9.36 224 TYR A N 1
ATOM 519 C CA . TYR A 1 76 ? 15.652 42.431 -0.318 1.00 9.64 224 TYR A CA 1
ATOM 520 C C . TYR A 1 76 ? 16.437 41.770 0.811 1.00 10.26 224 TYR A C 1
ATOM 521 O O . TYR A 1 76 ? 17.289 40.899 0.586 1.00 10.84 224 TYR A O 1
ATOM 530 N N . VAL A 1 77 ? 16.142 42.192 2.030 1.00 10.57 225 VAL A N 1
ATOM 531 C CA . VAL A 1 77 ? 17.070 42.118 3.118 1.00 11.74 225 VAL A CA 1
ATOM 532 C C . VAL A 1 77 ? 16.488 41.423 4.368 1.00 12.05 225 VAL A C 1
ATOM 533 O O . VAL A 1 77 ? 15.363 41.714 4.792 1.00 12.95 225 VAL A O 1
ATOM 537 N N . TRP A 1 78 ? 17.284 40.532 4.960 1.00 11.22 226 TRP A N 1
ATOM 538 C CA . TRP A 1 78 ? 17.047 40.039 6.324 1.00 12.14 226 TRP A CA 1
ATOM 539 C C . TRP A 1 78 ? 18.333 40.319 7.093 1.00 11.31 226 TRP A C 1
ATOM 540 O O . TRP A 1 78 ? 19.350 39.657 6.890 1.00 11.10 226 TRP A O 1
ATOM 551 N N . CYS A 1 79 ? 18.278 41.307 7.964 1.00 11.31 227 CYS A N 1
ATOM 552 C CA . CYS A 1 79 ? 19.457 41.771 8.667 1.00 11.34 227 CYS A CA 1
ATOM 553 C C . CYS A 1 79 ? 19.262 41.750 10.165 1.00 10.43 227 CYS A C 1
ATOM 554 O O . CYS A 1 79 ? 18.234 42.178 10.637 1.00 9.95 227 CYS A O 1
ATOM 557 N N . ALA A 1 80 ? 20.283 41.314 10.899 1.00 10.23 228 ALA A N 1
ATOM 558 C CA . ALA A 1 80 ? 20.247 41.301 12.359 1.00 11.19 228 ALA A CA 1
ATOM 559 C C . ALA A 1 80 ? 20.296 42.705 12.920 1.00 11.84 228 ALA A C 1
ATOM 560 O O . ALA A 1 80 ? 19.961 42.899 14.057 1.00 11.83 228 ALA A O 1
ATOM 562 N N . SER A 1 81 ? 20.754 43.678 12.125 1.00 11.56 229 SER A N 1
ATOM 563 C CA . SER A 1 81 ? 20.789 45.067 12.580 1.00 12.38 229 SER A CA 1
ATOM 564 C C . SER A 1 81 ? 20.215 46.017 11.511 1.00 12.39 229 SER A C 1
ATOM 565 O O . SER A 1 81 ? 19.907 45.600 10.403 1.00 12.94 229 SER A O 1
ATOM 568 N N . THR A 1 82 ? 20.059 47.285 11.849 1.00 12.02 230 THR A N 1
ATOM 569 C CA . THR A 1 82 ? 19.604 48.270 10.874 1.00 12.25 230 THR A CA 1
ATOM 570 C C . THR A 1 82 ? 20.642 48.512 9.733 1.00 10.94 230 THR A C 1
ATOM 571 O O . THR A 1 82 ? 21.773 48.838 9.990 1.00 10.87 230 THR A O 1
ATOM 575 N N . PRO A 1 83 ? 20.256 48.300 8.473 1.00 10.66 231 PRO A N 1
ATOM 576 C CA . PRO A 1 83 ? 21.156 48.638 7.362 1.00 10.40 231 PRO A CA 1
ATOM 577 C C . PRO A 1 83 ? 21.588 50.094 7.392 1.00 11.06 231 PRO A C 1
ATOM 578 O O . PRO A 1 83 ? 20.791 50.967 7.779 1.00 10.67 231 PRO A O 1
ATOM 582 N N . ILE A 1 84 ? 22.851 50.348 7.055 1.00 11.71 232 ILE A N 1
ATOM 583 C CA . ILE A 1 84 ? 23.410 51.702 6.993 1.00 13.00 232 ILE A CA 1
ATOM 584 C C . ILE A 1 84 ? 23.659 52.053 5.526 1.00 12.73 232 ILE A C 1
ATOM 585 O O . ILE A 1 84 ? 24.270 51.268 4.797 1.00 11.22 232 ILE A O 1
ATOM 590 N N . ILE A 1 85 ? 23.230 53.236 5.102 1.00 12.18 233 ILE A N 1
ATOM 591 C CA . ILE A 1 85 ? 23.619 53.738 3.787 1.00 13.03 233 ILE A CA 1
ATOM 592 C C . ILE A 1 85 ? 24.397 55.039 3.895 1.00 13.31 233 ILE A C 1
ATOM 593 O O . ILE A 1 85 ? 24.310 55.754 4.896 1.00 13.10 233 ILE A O 1
ATOM 598 N N A GLU A 1 86 ? 25.176 55.311 2.856 0.70 13.35 234 GLU A N 1
ATOM 599 N N B GLU A 1 86 ? 25.180 55.319 2.862 0.30 13.58 234 GLU A N 1
ATOM 600 C CA A GLU A 1 86 ? 26.051 56.465 2.796 0.70 14.31 234 GLU A CA 1
ATOM 601 C CA B GLU A 1 86 ? 26.036 56.499 2.826 0.30 14.48 234 GLU A CA 1
ATOM 602 C C A GLU A 1 86 ? 26.286 56.857 1.340 0.70 14.50 234 GLU A C 1
ATOM 603 C C B GLU A 1 86 ? 26.301 56.867 1.358 0.30 14.70 234 GLU A C 1
ATOM 604 O O A GLU A 1 86 ? 26.754 56.037 0.550 0.70 13.72 234 GLU A O 1
ATOM 605 O O B GLU A 1 86 ? 26.755 56.035 0.567 0.30 14.24 234 GLU A O 1
ATOM 616 N N . GLU A 1 87 ? 25.969 58.103 0.986 1.00 15.19 235 GLU A N 1
ATOM 617 C CA . GLU A 1 87 ? 26.058 58.549 -0.409 1.00 16.30 235 GLU A CA 1
ATOM 618 C C . GLU A 1 87 ? 25.283 57.594 -1.352 1.00 15.28 235 GLU A C 1
ATOM 619 O O . GLU A 1 87 ? 25.799 57.175 -2.388 1.00 16.07 235 GLU A O 1
ATOM 625 N N . CYS A 1 88 ? 24.059 57.232 -0.947 1.00 13.94 236 CYS A N 1
ATOM 626 C CA . CYS A 1 88 ? 23.178 56.375 -1.737 1.00 13.45 236 CYS A CA 1
ATOM 627 C C . CYS A 1 88 ? 21.919 57.138 -2.088 1.00 13.85 236 CYS A C 1
ATOM 628 O O . CYS A 1 88 ? 21.547 58.094 -1.409 1.00 13.25 236 CYS A O 1
ATOM 631 N N . ASP A 1 89 ? 21.249 56.714 -3.146 1.00 14.53 237 ASP A N 1
ATOM 632 C CA . ASP A 1 89 ? 19.988 57.357 -3.542 1.00 15.10 237 ASP A CA 1
ATOM 633 C C . ASP A 1 89 ? 19.173 56.379 -4.350 1.00 13.16 237 ASP A C 1
ATOM 634 O O . ASP A 1 89 ? 19.734 55.503 -4.973 1.00 12.62 237 ASP A O 1
ATOM 639 N N . ALA A 1 90 ? 17.858 56.560 -4.324 1.00 13.24 238 ALA A N 1
ATOM 640 C CA . ALA A 1 90 ? 16.897 55.731 -5.041 1.00 12.96 238 ALA A CA 1
ATOM 641 C C . ALA A 1 90 ? 17.049 54.292 -4.571 1.00 11.66 238 ALA A C 1
ATOM 642 O O . ALA A 1 90 ? 17.097 53.353 -5.378 1.00 11.43 238 ALA A O 1
ATOM 652 N N . ARG A 1 92 ? 15.487 51.171 -2.513 1.00 9.88 240 ARG A N 1
ATOM 653 C CA . ARG A 1 92 ? 14.197 50.647 -2.075 1.00 10.18 240 ARG A CA 1
ATOM 654 C C . ARG A 1 92 ? 14.403 49.308 -1.359 1.00 9.51 240 ARG A C 1
ATOM 655 O O . ARG A 1 92 ? 15.130 48.432 -1.862 1.00 9.50 240 ARG A O 1
ATOM 663 N N . PHE A 1 93 ? 13.750 49.151 -0.224 1.00 9.27 241 PHE A N 1
ATOM 664 C CA . PHE A 1 93 ? 13.941 47.984 0.651 1.00 9.11 241 PHE A CA 1
ATOM 665 C C . PHE A 1 93 ? 12.730 47.095 0.792 1.00 9.20 241 PHE A C 1
ATOM 666 O O . PHE A 1 93 ? 11.614 47.546 0.998 1.00 9.73 241 PHE A O 1
ATOM 674 N N . GLY A 1 94 ? 12.997 45.807 0.703 1.00 8.94 242 GLY A N 1
ATOM 675 C CA . GLY A 1 94 ? 11.999 44.769 0.837 1.00 9.39 242 GLY A CA 1
ATOM 676 C C . GLY A 1 94 ? 12.571 43.625 1.660 1.00 9.22 242 GLY A C 1
ATOM 677 O O . GLY A 1 94 ? 13.739 43.668 2.088 1.00 8.63 242 GLY A O 1
ATOM 678 N N . PRO A 1 95 ? 11.744 42.606 1.907 1.00 9.46 243 PRO A N 1
ATOM 679 C CA . PRO A 1 95 ? 12.140 41.422 2.655 1.00 9.26 243 PRO A CA 1
ATOM 680 C C . PRO A 1 95 ? 12.786 40.312 1.805 1.00 8.88 243 PRO A C 1
ATOM 681 O O . PRO A 1 95 ? 12.418 40.090 0.629 1.00 8.82 243 PRO A O 1
ATOM 685 N N . TYR A 1 96 ? 13.709 39.602 2.441 1.00 8.79 244 TYR A N 1
ATOM 686 C CA . TYR A 1 96 ? 14.481 38.496 1.837 1.00 8.86 244 TYR A CA 1
ATOM 687 C C . TYR A 1 96 ? 13.581 37.341 1.364 1.00 10.07 244 TYR A C 1
ATOM 688 O O . TYR A 1 96 ? 13.917 36.604 0.421 1.00 9.83 244 TYR A O 1
ATOM 697 N N . ARG A 1 97 ? 12.445 37.191 2.023 1.00 11.04 245 ARG A N 1
ATOM 698 C CA . ARG A 1 97 ? 11.483 36.172 1.661 1.00 12.61 245 ARG A CA 1
ATOM 699 C C . ARG A 1 97 ? 10.984 36.293 0.187 1.00 12.79 245 ARG A C 1
ATOM 700 O O . ARG A 1 97 ? 10.471 35.329 -0.357 1.00 12.16 245 ARG A O 1
ATOM 708 N N . CYS A 1 98 ? 11.154 37.467 -0.444 1.00 12.28 246 CYS A N 1
ATOM 709 C CA . CYS A 1 98 ? 10.871 37.604 -1.881 1.00 12.85 246 CYS A CA 1
ATOM 710 C C . CYS A 1 98 ? 11.750 36.707 -2.747 1.00 12.32 246 CYS A C 1
ATOM 711 O O . CYS A 1 98 ? 11.412 36.462 -3.900 1.00 12.67 246 CYS A O 1
ATOM 714 N N . TRP A 1 99 ? 12.899 36.253 -2.240 1.00 11.48 247 TRP A N 1
ATOM 715 C CA . TRP A 1 99 ? 13.655 35.251 -2.983 1.00 11.74 247 TRP A CA 1
ATOM 716 C C . TRP A 1 99 ? 13.063 33.867 -2.721 1.00 12.74 247 TRP A C 1
ATOM 717 O O . TRP A 1 99 ? 13.592 33.097 -1.918 1.00 12.54 247 TRP A O 1
ATOM 728 N N . VAL A 1 100 ? 11.945 33.595 -3.393 1.00 14.43 248 VAL A N 1
ATOM 729 C CA . VAL A 1 100 ? 11.234 32.333 -3.287 1.00 16.09 248 VAL A CA 1
ATOM 730 C C . VAL A 1 100 ? 12.143 31.184 -3.698 1.00 15.96 248 VAL A C 1
ATOM 731 O O . VAL A 1 100 ? 12.092 30.108 -3.109 1.00 17.84 248 VAL A O 1
ATOM 735 N N . GLY A 1 101 ? 13.005 31.408 -4.680 1.00 16.07 249 GLY A N 1
ATOM 736 C CA . GLY A 1 101 ? 13.909 30.358 -5.184 1.00 15.63 249 GLY A CA 1
ATOM 737 C C . GLY A 1 101 ? 14.961 29.827 -4.224 1.00 15.00 249 GLY A C 1
ATOM 738 O O . GLY A 1 101 ? 15.519 28.758 -4.454 1.00 14.38 249 GLY A O 1
ATOM 739 N N . LEU A 1 102 ? 15.250 30.571 -3.149 1.00 14.08 250 LEU A N 1
ATOM 740 C CA . LEU A 1 102 ? 16.123 30.088 -2.092 1.00 13.59 250 LEU A CA 1
ATOM 741 C C . LEU A 1 102 ? 15.630 28.735 -1.566 1.00 14.70 250 LEU A C 1
ATOM 742 O O . LEU A 1 102 ? 16.415 27.821 -1.265 1.00 13.20 250 LEU A O 1
ATOM 747 N N . LEU A 1 103 ? 14.311 28.622 -1.447 1.00 16.06 251 LEU A N 1
ATOM 748 C CA . LEU A 1 103 ? 13.706 27.438 -0.860 1.00 17.51 251 LEU A CA 1
ATOM 749 C C . LEU A 1 103 ? 13.858 26.208 -1.745 1.00 19.52 251 LEU A C 1
ATOM 750 O O . LEU A 1 103 ? 13.815 25.085 -1.224 1.00 22.64 251 LEU A O 1
ATOM 755 N N . SER A 1 104 ? 14.139 26.405 -3.039 1.00 18.83 252 SER A N 1
ATOM 756 C CA . SER A 1 104 ? 14.478 25.292 -3.969 1.00 20.42 252 SER A CA 1
ATOM 757 C C . SER A 1 104 ? 15.982 25.200 -4.245 1.00 19.39 252 SER A C 1
ATOM 758 O O . SER A 1 104 ? 16.410 24.546 -5.205 1.00 17.91 252 SER A O 1
ATOM 761 N N . SER A 1 105 ? 16.767 25.854 -3.387 1.00 18.03 253 SER A N 1
ATOM 762 C CA . SER A 1 105 ? 18.213 25.873 -3.490 1.00 18.01 253 SER A CA 1
ATOM 763 C C . SER A 1 105 ? 18.789 25.067 -2.345 1.00 18.45 253 SER A C 1
ATOM 764 O O . SER A 1 105 ? 18.072 24.662 -1.436 1.00 18.77 253 SER A O 1
ATOM 767 N N . CYS A 1 106 ? 20.098 24.850 -2.378 1.00 19.96 254 CYS A N 1
ATOM 768 C CA . CYS A 1 106 ? 20.774 24.143 -1.299 1.00 19.67 254 CYS A CA 1
ATOM 769 C C . CYS A 1 106 ? 22.096 24.784 -0.912 1.00 18.70 254 CYS A C 1
ATOM 770 O O . CYS A 1 106 ? 22.644 25.572 -1.660 1.00 16.44 254 CYS A O 1
ATOM 773 N N . THR A 1 107 ? 22.603 24.436 0.279 1.00 19.75 255 THR A N 1
ATOM 774 C CA . THR A 1 107 ? 23.906 24.907 0.712 1.00 20.70 255 THR A CA 1
ATOM 775 C C . THR A 1 107 ? 24.968 24.172 -0.092 1.00 23.58 255 THR A C 1
ATOM 776 O O . THR A 1 107 ? 24.658 23.326 -0.929 1.00 23.08 255 THR A O 1
ATOM 780 N N . GLU A 1 108 ? 26.222 24.481 0.181 1.00 28.00 256 GLU A N 1
ATOM 781 C CA . GLU A 1 108 ? 27.335 23.806 -0.452 1.00 35.30 256 GLU A CA 1
ATOM 782 C C . GLU A 1 108 ? 27.303 22.297 -0.145 1.00 34.39 256 GLU A C 1
ATOM 783 O O . GLU A 1 108 ? 27.601 21.496 -1.012 1.00 34.32 256 GLU A O 1
ATOM 789 N N . ASP A 1 109 ? 26.919 21.930 1.082 1.00 35.34 257 ASP A N 1
ATOM 790 C CA . ASP A 1 109 ? 26.807 20.515 1.506 1.00 37.69 257 ASP A CA 1
ATOM 791 C C . ASP A 1 109 ? 25.518 19.804 1.124 1.00 33.11 257 ASP A C 1
ATOM 792 O O . ASP A 1 109 ? 25.292 18.674 1.543 1.00 33.76 257 ASP A O 1
ATOM 797 N N . GLY A 1 110 ? 24.661 20.471 0.371 1.00 28.32 258 GLY A N 1
ATOM 798 C CA . GLY A 1 110 ? 23.418 19.874 -0.066 1.00 29.25 258 GLY A CA 1
ATOM 799 C C . GLY A 1 110 ? 22.250 20.032 0.887 1.00 26.75 258 GLY A C 1
ATOM 800 O O . GLY A 1 110 ? 21.194 19.478 0.627 1.00 26.82 258 GLY A O 1
ATOM 801 N N . LYS A 1 111 ? 22.420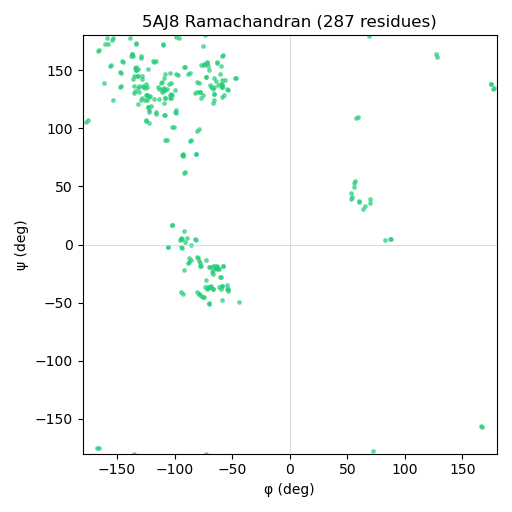 20.774 1.982 1.00 25.61 259 LYS A N 1
ATOM 802 C CA . LYS A 1 111 ? 21.316 20.991 2.920 1.00 26.16 259 LYS A CA 1
ATOM 803 C C . LYS A 1 111 ? 20.286 21.943 2.332 1.00 24.74 259 LYS A C 1
ATOM 804 O O . LYS A 1 111 ? 20.623 22.883 1.623 1.00 21.54 259 LYS A O 1
ATOM 810 N N . THR A 1 112 ? 19.026 21.677 2.641 1.00 23.26 260 THR A N 1
ATOM 811 C CA . THR A 1 112 ? 17.916 22.480 2.166 1.00 23.22 260 THR A CA 1
ATOM 812 C C . THR A 1 112 ? 17.050 22.781 3.382 1.00 23.59 260 THR A C 1
ATOM 813 O O . THR A 1 112 ? 17.041 21.991 4.325 1.00 24.87 260 THR A O 1
ATOM 817 N N . TYR A 1 113 ? 16.350 23.915 3.369 1.00 21.54 261 TYR A N 1
ATOM 818 C CA . TYR A 1 113 ? 15.431 24.274 4.444 1.00 22.29 261 TYR A CA 1
ATOM 819 C C . TYR A 1 113 ? 14.123 24.774 3.825 1.00 22.78 261 TYR A C 1
ATOM 820 O O . TYR A 1 113 ? 14.106 25.289 2.700 1.00 23.25 261 TYR A O 1
ATOM 829 N N . ALA A 1 114 ? 13.026 24.601 4.552 1.00 23.32 262 ALA A N 1
ATOM 830 C CA . ALA A 1 114 ? 11.696 24.814 4.003 1.00 23.41 262 ALA A CA 1
ATOM 831 C C . ALA A 1 114 ? 11.213 26.251 4.128 1.00 21.57 262 ALA A C 1
ATOM 832 O O . ALA A 1 114 ? 10.253 26.630 3.475 1.00 21.84 262 ALA A O 1
ATOM 834 N N . THR A 1 115 ? 11.862 27.049 4.971 1.00 20.15 263 THR A N 1
ATOM 835 C CA . THR A 1 115 ? 11.478 28.462 5.158 1.00 18.87 263 THR A CA 1
ATOM 836 C C . THR A 1 115 ? 12.707 29.381 5.209 1.00 16.62 263 THR A C 1
ATOM 837 O O . THR A 1 115 ? 13.854 28.928 5.401 1.00 15.65 263 THR A O 1
ATOM 841 N N . HIS A 1 116 ? 12.461 30.670 5.033 1.00 14.60 264 HIS A N 1
ATOM 842 C CA . HIS A 1 116 ? 13.542 31.621 5.047 1.00 13.56 264 HIS A CA 1
ATOM 843 C C . HIS A 1 116 ? 14.086 31.778 6.459 1.00 13.43 264 HIS A C 1
ATOM 844 O O . HIS A 1 116 ? 15.289 31.896 6.643 1.00 12.99 264 HIS A O 1
ATOM 851 N N . ALA A 1 117 ? 13.212 31.735 7.459 1.00 14.28 265 ALA A N 1
ATOM 852 C CA . ALA A 1 117 ? 13.642 31.802 8.873 1.00 14.70 265 ALA A CA 1
ATOM 853 C C . ALA A 1 117 ? 14.638 30.705 9.200 1.00 14.83 265 ALA A C 1
ATOM 854 O O . ALA A 1 117 ? 15.636 30.971 9.845 1.00 13.47 265 ALA A O 1
ATOM 856 N N A GLU A 1 118 ? 14.376 29.485 8.730 0.60 15.77 266 GLU A N 1
ATOM 857 N N B GLU A 1 118 ? 14.370 29.484 8.739 0.40 15.32 266 GLU A N 1
ATOM 858 C CA A GLU A 1 118 ? 15.292 28.361 8.940 0.60 16.71 266 GLU A CA 1
ATOM 859 C CA B GLU A 1 118 ? 15.282 28.369 8.986 0.40 15.91 266 GLU A CA 1
ATOM 860 C C A GLU A 1 118 ? 16.633 28.588 8.264 0.60 15.15 266 GLU A C 1
ATOM 861 C C B GLU A 1 118 ? 16.627 28.571 8.265 0.40 14.79 266 GLU A C 1
ATOM 862 O O A GLU A 1 118 ? 17.678 28.357 8.854 0.60 15.06 266 GLU A O 1
ATOM 863 O O B GLU A 1 118 ? 17.677 28.348 8.852 0.40 14.74 266 GLU A O 1
ATOM 874 N N . TRP A 1 119 ? 16.598 29.017 7.009 1.00 14.25 267 TRP A N 1
ATOM 875 C CA . TRP A 1 119 ? 17.830 29.344 6.273 1.00 13.08 267 TRP A CA 1
ATOM 876 C C . TRP A 1 119 ? 18.663 30.394 7.023 1.00 12.78 267 TRP A C 1
ATOM 877 O O . TRP A 1 119 ? 19.877 30.255 7.204 1.00 12.12 267 TRP A O 1
ATOM 888 N N . VAL A 1 120 ? 17.991 31.453 7.452 1.00 12.48 268 VAL A N 1
ATOM 889 C CA . VAL A 1 120 ? 18.667 32.561 8.100 1.00 12.95 268 VAL A CA 1
ATOM 890 C C . VAL A 1 120 ? 19.186 32.150 9.490 1.00 13.48 268 VAL A C 1
ATOM 891 O O . VAL A 1 120 ? 20.253 32.589 9.902 1.00 12.62 268 VAL A O 1
ATOM 895 N N . SER A 1 121 ? 18.426 31.325 10.199 1.00 14.11 269 SER A N 1
ATOM 896 C CA . SER A 1 121 ? 18.876 30.830 11.510 1.00 16.20 269 SER A CA 1
ATOM 897 C C . SER A 1 121 ? 20.053 29.841 11.346 1.00 16.15 269 SER A C 1
ATOM 898 O O . SER A 1 121 ? 21.084 30.007 11.987 1.00 14.77 269 SER A O 1
ATOM 901 N N . ARG A 1 122 ? 19.890 28.833 10.478 1.00 16.08 270 ARG A N 1
ATOM 902 C CA . ARG A 1 122 ? 20.850 27.725 10.397 1.00 17.68 270 ARG A CA 1
ATOM 903 C C . ARG A 1 122 ? 22.102 28.075 9.580 1.00 17.53 270 ARG A C 1
ATOM 904 O O . ARG A 1 122 ? 23.195 27.746 9.998 1.00 19.77 270 ARG A O 1
ATOM 912 N N . VAL A 1 123 ? 21.953 28.776 8.449 1.00 15.71 271 VAL A N 1
ATOM 913 C CA . VAL A 1 123 ? 23.098 29.165 7.612 1.00 14.78 271 VAL A CA 1
ATOM 914 C C . VAL A 1 123 ? 23.603 30.561 7.991 1.00 14.85 271 VAL A C 1
ATOM 915 O O . VAL A 1 123 ? 24.812 30.769 8.091 1.00 14.97 271 VAL A O 1
ATOM 919 N N . GLY A 1 124 ? 22.681 31.507 8.228 1.00 14.60 272 GLY A N 1
ATOM 920 C CA . GLY A 1 124 ? 23.042 32.871 8.605 1.00 14.04 272 GLY A CA 1
ATOM 921 C C . GLY A 1 124 ? 23.457 33.082 10.048 1.00 15.08 272 GLY A C 1
ATOM 922 O O . GLY A 1 124 ? 24.051 34.114 10.395 1.00 14.07 272 GLY A O 1
ATOM 923 N N . GLU A 1 125 ? 23.111 32.138 10.903 1.00 16.52 273 GLU A N 1
ATOM 924 C CA . GLU A 1 125 ? 23.403 32.230 12.332 1.00 19.64 273 GLU A CA 1
ATOM 925 C C . GLU A 1 125 ? 22.763 33.449 13.002 1.00 19.77 273 GLU A C 1
ATOM 926 O O . GLU A 1 125 ? 23.356 34.058 13.877 1.00 19.49 273 GLU A O 1
ATOM 932 N N . ILE A 1 126 ? 21.557 33.808 12.580 1.00 18.71 274 ILE A N 1
ATOM 933 C CA . ILE A 1 126 ? 20.795 34.826 13.287 1.00 20.31 274 ILE A CA 1
ATOM 934 C C . ILE A 1 126 ? 19.838 34.019 14.142 1.00 22.51 274 ILE A C 1
ATOM 935 O O . ILE A 1 126 ? 18.983 33.322 13.619 1.00 21.93 274 ILE A O 1
ATOM 940 N N . GLU A 1 127 ? 20.017 34.094 15.456 1.00 24.57 275 GLU A N 1
ATOM 941 C CA . GLU A 1 127 ? 19.211 33.303 16.380 1.00 30.01 275 GLU A CA 1
ATOM 942 C C . GLU A 1 127 ? 17.799 33.879 16.497 1.00 25.56 275 GLU A C 1
ATOM 943 O O . GLU A 1 127 ? 16.827 33.128 16.437 1.00 25.17 275 GLU A O 1
ATOM 949 N N . ASP A 1 128 ? 17.678 35.199 16.635 1.00 20.74 276 ASP A N 1
ATOM 950 C CA . ASP A 1 128 ? 16.363 35.805 16.854 1.00 20.01 276 ASP A CA 1
ATOM 951 C C . ASP A 1 128 ? 15.717 36.239 15.528 1.00 18.77 276 ASP A C 1
ATOM 952 O O . ASP A 1 128 ? 15.707 37.421 15.190 1.00 16.21 276 ASP A O 1
ATOM 957 N N . THR A 1 129 ? 15.176 35.262 14.802 1.00 18.75 277 THR A N 1
ATOM 958 C CA . THR A 1 129 ? 14.578 35.484 13.499 1.00 18.58 277 THR A CA 1
ATOM 959 C C . THR A 1 129 ? 13.289 36.341 13.567 1.00 19.63 277 THR A C 1
ATOM 960 O O . THR A 1 129 ? 13.067 37.182 12.685 1.00 18.28 277 THR A O 1
ATOM 964 N N . ALA A 1 130 ? 12.465 36.141 14.597 1.00 21.32 278 ALA A N 1
ATOM 965 C CA . ALA A 1 130 ? 11.212 36.919 14.781 1.00 24.99 278 ALA A CA 1
ATOM 966 C C . ALA A 1 130 ? 11.450 38.431 14.887 1.00 25.72 278 ALA A C 1
ATOM 967 O O . ALA A 1 130 ? 10.778 39.225 14.223 1.00 26.93 278 ALA A O 1
ATOM 969 N N . ARG A 1 131 ? 12.417 38.802 15.715 1.00 26.01 279 ARG A N 1
ATOM 970 C CA . ARG A 1 131 ? 12.771 40.195 15.990 1.00 28.14 279 ARG A CA 1
ATOM 971 C C . ARG A 1 131 ? 13.489 40.894 14.840 1.00 24.09 279 ARG A C 1
ATOM 972 O O . ARG A 1 131 ? 13.406 42.108 14.725 1.00 25.02 279 ARG A O 1
ATOM 980 N N . THR A 1 132 ? 14.253 40.143 14.046 1.00 18.58 280 THR A N 1
ATOM 981 C CA . THR A 1 132 ? 15.059 40.705 12.962 1.00 16.62 280 THR A CA 1
ATOM 982 C C . THR A 1 132 ? 14.418 40.770 11.571 1.00 14.54 280 THR A C 1
ATOM 983 O O . THR A 1 132 ? 14.869 41.563 10.740 1.00 12.86 280 THR A O 1
ATOM 987 N N . GLU A 1 133 ? 13.406 39.949 11.297 1.00 14.06 281 GLU A N 1
ATOM 988 C CA . GLU A 1 133 ? 12.890 39.863 9.914 1.00 14.33 281 GLU A CA 1
ATOM 989 C C . GLU A 1 133 ? 12.518 41.230 9.342 1.00 13.91 281 GLU A C 1
ATOM 990 O O . GLU A 1 133 ? 12.755 41.496 8.164 1.00 12.36 281 GLU A O 1
ATOM 996 N N . GLN A 1 134 ? 11.940 42.072 10.201 1.00 15.18 282 GLN A N 1
ATOM 997 C CA . GLN A 1 134 ? 11.409 43.379 9.811 1.00 16.70 282 GLN A CA 1
ATOM 998 C C . GLN A 1 134 ? 12.403 44.543 9.937 1.00 15.86 282 GLN A C 1
ATOM 999 O O . GLN A 1 134 ? 12.011 45.686 9.797 1.00 16.31 282 GLN A O 1
ATOM 1005 N N . ASN A 1 135 ? 13.687 44.261 10.149 1.00 15.08 283 ASN A N 1
ATOM 1006 C CA . ASN A 1 135 ? 14.699 45.322 10.161 1.00 15.34 283 ASN A CA 1
ATOM 1007 C C . ASN A 1 135 ? 14.862 46.043 8.824 1.00 15.28 283 ASN A C 1
ATOM 1008 O O . ASN A 1 135 ? 15.339 47.169 8.788 1.00 15.75 283 ASN A O 1
ATOM 1013 N N . TYR A 1 136 ? 14.425 45.430 7.736 1.00 14.98 284 TYR A N 1
ATOM 1014 C CA . TYR A 1 136 ? 14.519 46.091 6.430 1.00 15.08 284 TYR A CA 1
ATOM 1015 C C . TYR A 1 136 ? 13.667 47.371 6.294 1.00 15.00 284 TYR A C 1
ATOM 1016 O O . TYR A 1 136 ? 13.908 48.152 5.390 1.00 14.80 284 TYR A O 1
ATOM 1025 N N . VAL A 1 137 ? 12.648 47.566 7.133 1.00 15.91 285 VAL A N 1
ATOM 1026 C CA . VAL A 1 137 ? 11.812 48.767 7.020 1.00 16.92 285 VAL A CA 1
ATOM 1027 C C . VAL A 1 137 ? 12.482 49.975 7.679 1.00 17.74 285 VAL A C 1
ATOM 1028 O O . VAL A 1 137 ? 12.029 51.067 7.508 1.00 16.97 285 VAL A O 1
ATOM 1032 N N . LYS A 1 138 ? 13.560 49.765 8.428 1.00 20.38 286 LYS A N 1
ATOM 1033 C CA . LYS A 1 138 ? 14.272 50.869 9.043 1.00 20.86 286 LYS A CA 1
ATOM 1034 C C . LYS A 1 138 ? 15.700 50.905 8.486 1.00 18.79 286 LYS A C 1
ATOM 1035 O O . LYS A 1 138 ? 16.391 49.906 8.475 1.00 25.47 286 LYS A O 1
ATOM 1041 N N . VAL A 1 139 ? 16.092 52.050 7.947 1.00 15.79 287 VAL A N 1
ATOM 1042 C CA . VAL A 1 139 ? 17.395 52.203 7.300 1.00 14.68 287 VAL A CA 1
ATOM 1043 C C . VAL A 1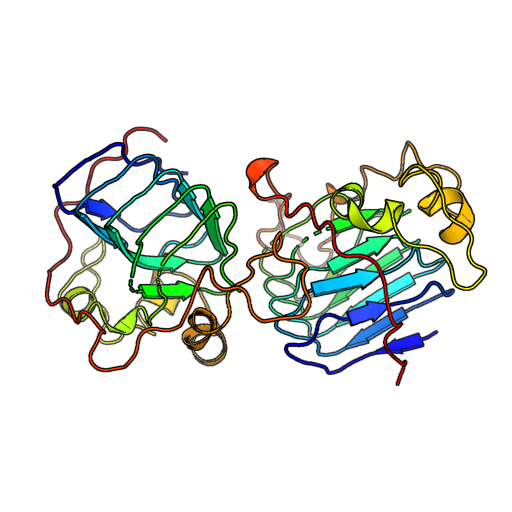 139 ? 18.058 53.417 7.911 1.00 13.30 287 VAL A C 1
ATOM 1044 O O . VAL A 1 139 ? 17.388 54.394 8.240 1.00 14.91 287 VAL A O 1
ATOM 1048 N N . ASP A 1 140 ? 19.364 53.332 8.104 1.00 12.30 288 ASP A N 1
ATOM 1049 C CA . ASP A 1 140 ? 20.135 54.342 8.837 1.00 12.46 288 ASP A CA 1
ATOM 1050 C C . ASP A 1 140 ? 20.940 55.144 7.834 1.00 12.19 288 ASP A C 1
ATOM 1051 O O . ASP A 1 140 ? 22.067 54.806 7.511 1.00 11.45 288 ASP A O 1
ATOM 1056 N N . ASP A 1 141 ? 20.342 56.220 7.337 1.00 13.27 289 ASP A N 1
ATOM 1057 C CA . ASP A 1 141 ? 21.002 57.095 6.391 1.00 13.94 289 ASP A CA 1
ATOM 1058 C C . ASP A 1 141 ? 21.627 58.182 7.270 1.00 14.23 289 ASP A C 1
ATOM 1059 O O . ASP A 1 141 ? 21.118 59.282 7.380 1.00 13.86 289 ASP A O 1
ATOM 1064 N N . PHE A 1 142 ? 22.730 57.818 7.911 1.00 15.20 290 PHE A N 1
ATOM 1065 C CA . PHE A 1 142 ? 23.266 58.572 9.062 1.00 16.42 290 PHE A CA 1
ATOM 1066 C C . PHE A 1 142 ? 23.801 59.967 8.714 1.00 17.15 290 PHE A C 1
ATOM 1067 O O . PHE A 1 142 ? 23.810 60.831 9.566 1.00 18.17 290 PHE A O 1
ATOM 1075 N N . GLN A 1 143 ? 24.192 60.212 7.465 1.00 17.91 291 GLN A N 1
ATOM 1076 C CA . GLN A 1 143 ? 24.611 61.568 7.067 1.00 20.94 291 GLN A CA 1
ATOM 1077 C C . GLN A 1 143 ? 23.428 62.501 6.806 1.00 21.30 291 GLN A C 1
ATOM 1078 O O . GLN A 1 143 ? 23.613 63.712 6.754 1.00 21.72 291 GLN A O 1
ATOM 1084 N N . TRP A 1 144 ? 22.217 61.956 6.666 1.00 19.65 292 TRP A N 1
ATOM 1085 C CA . TRP A 1 144 ? 21.036 62.800 6.549 1.00 19.67 292 TRP A CA 1
ATOM 1086 C C . TRP A 1 144 ? 20.615 63.264 7.945 1.00 20.57 292 TRP A C 1
ATOM 1087 O O . TRP A 1 144 ? 19.955 62.540 8.688 1.00 19.06 292 TRP A O 1
ATOM 1098 N N . VAL A 1 145 ? 21.019 64.471 8.292 1.00 22.76 293 VAL A N 1
ATOM 1099 C CA . VAL A 1 145 ? 20.757 65.013 9.628 1.00 27.62 293 VAL A CA 1
ATOM 1100 C C . VAL A 1 145 ? 19.654 66.091 9.665 1.00 30.30 293 VAL A C 1
ATOM 1101 O O . VAL A 1 145 ? 19.319 66.550 10.757 1.00 34.98 293 VAL A O 1
ATOM 1105 N N . LYS A 1 146 ? 19.072 66.459 8.515 1.00 31.37 294 LYS A N 1
ATOM 1106 C CA . LYS A 1 146 ? 17.848 67.287 8.510 1.00 38.58 294 LYS A CA 1
ATOM 1107 C C . LYS A 1 146 ? 16.743 66.597 9.292 1.00 39.43 294 LYS A C 1
ATOM 1108 O O . LYS A 1 146 ? 16.810 65.402 9.550 1.00 38.16 294 LYS A O 1
ATOM 1114 N N . LYS A 1 147 ? 15.723 67.364 9.656 1.00 53.55 295 LYS A N 1
ATOM 1115 C CA . LYS A 1 147 ? 14.634 66.871 10.506 1.00 64.92 295 LYS A CA 1
ATOM 1116 C C . LYS A 1 147 ? 13.707 65.899 9.772 1.00 58.48 295 LYS A C 1
ATOM 1117 O O . LYS A 1 147 ? 13.230 64.922 10.363 1.00 65.07 295 LYS A O 1
ATOM 1123 N N . ARG A 1 148 ? 13.439 66.186 8.497 1.00 49.16 296 ARG A N 1
ATOM 1124 C CA . ARG A 1 148 ? 12.520 65.361 7.705 1.00 42.19 296 ARG A CA 1
ATOM 1125 C C . ARG A 1 148 ? 13.122 63.990 7.353 1.00 37.31 296 ARG A C 1
ATOM 1126 O O . ARG A 1 148 ? 14.338 63.816 7.365 1.00 35.44 296 ARG A O 1
ATOM 1134 N N . ALA A 1 149 ? 12.254 63.018 7.087 1.00 33.28 297 ALA A N 1
ATOM 1135 C CA . ALA A 1 149 ? 12.660 61.710 6.572 1.00 32.44 297 ALA A CA 1
ATOM 1136 C C . ALA A 1 149 ? 13.654 61.853 5.404 1.00 27.10 297 ALA A C 1
ATOM 1137 O O . ALA A 1 149 ? 13.541 62.794 4.597 1.00 25.05 297 ALA A O 1
ATOM 1139 N N . SER A 1 150 ? 14.629 60.943 5.337 1.00 20.47 298 SER A N 1
ATOM 1140 C CA . SER A 1 150 ? 15.555 60.915 4.205 1.00 17.67 298 SER A CA 1
ATOM 1141 C C . SER A 1 150 ? 14.778 60.646 2.924 1.00 16.50 298 SER A C 1
ATOM 1142 O O . SER A 1 150 ? 13.889 59.795 2.920 1.00 15.99 298 SER A O 1
ATOM 1145 N N . PRO A 1 151 ? 15.093 61.371 1.839 1.00 15.50 299 PRO A N 1
ATOM 1146 C CA . PRO A 1 151 ? 14.479 61.074 0.559 1.00 15.36 299 PRO A CA 1
ATOM 1147 C C . PRO A 1 151 ? 15.221 59.981 -0.205 1.00 14.25 299 PRO A C 1
ATOM 1148 O O . PRO A 1 151 ? 14.834 59.687 -1.333 1.00 13.51 299 PRO A O 1
ATOM 1152 N N . HIS A 1 152 ? 16.301 59.446 0.364 1.00 13.30 300 HIS A N 1
ATOM 1153 C CA . HIS A 1 152 ? 17.215 58.539 -0.378 1.00 13.37 300 HIS A CA 1
ATOM 1154 C C . HIS A 1 152 ? 16.864 57.065 -0.367 1.00 12.78 300 HIS A C 1
ATOM 1155 O O . HIS A 1 152 ? 17.484 56.281 -1.111 1.00 11.48 300 HIS A O 1
ATOM 1162 N N . TRP A 1 153 ? 15.908 56.701 0.498 1.00 13.09 301 TRP A N 1
ATOM 1163 C CA . TRP A 1 153 ? 15.416 55.343 0.596 1.00 12.88 301 TRP A CA 1
ATOM 1164 C C . TRP A 1 153 ? 13.923 55.282 0.927 1.00 13.00 301 TRP A C 1
ATOM 1165 O O . TRP A 1 153 ? 13.343 56.221 1.439 1.00 12.60 301 TRP A O 1
ATOM 1176 N N . CYS A 1 154 ? 13.302 54.157 0.596 1.00 13.65 302 CYS A N 1
ATOM 1177 C CA . CYS A 1 154 ? 11.930 53.892 0.960 1.00 14.31 302 CYS A CA 1
ATOM 1178 C C . CYS A 1 154 ? 11.728 52.387 1.035 1.00 14.51 302 CYS A C 1
ATOM 1179 O O . CYS A 1 154 ? 12.649 51.615 0.735 1.00 13.98 302 CYS A O 1
ATOM 1182 N N . VAL A 1 155 ? 10.512 51.983 1.402 1.00 15.37 303 VAL A N 1
ATOM 1183 C CA . VAL A 1 155 ? 10.114 50.587 1.508 1.00 15.95 303 VAL A CA 1
ATOM 1184 C C . VAL A 1 155 ? 9.256 50.230 0.296 1.00 15.83 303 VAL A C 1
ATOM 1185 O O . VAL A 1 155 ? 8.334 50.942 -0.052 1.00 17.90 303 VAL A O 1
ATOM 1189 N N . LEU A 1 156 ? 9.609 49.145 -0.376 1.00 15.54 304 LEU A N 1
ATOM 1190 C CA . LEU A 1 156 ? 8.878 48.650 -1.524 1.00 15.83 304 LEU A CA 1
ATOM 1191 C C . LEU A 1 156 ? 7.462 48.324 -1.152 1.00 18.10 304 LEU A C 1
ATOM 1192 O O . LEU A 1 156 ? 7.208 47.774 -0.075 1.00 15.59 304 LEU A O 1
ATOM 1197 N N . ALA A 1 157 ? 6.545 48.697 -2.044 1.00 20.52 305 ALA A N 1
ATOM 1198 C CA . ALA A 1 157 ? 5.154 48.345 -1.916 1.00 23.27 305 ALA A CA 1
ATOM 1199 C C . ALA A 1 157 ? 5.026 46.898 -2.325 1.00 24.79 305 ALA A C 1
ATOM 1200 O O . ALA A 1 157 ? 5.840 46.396 -3.093 1.00 20.41 305 ALA A O 1
ATOM 1202 N N A ARG A 1 158 ? 3.999 46.229 -1.800 0.50 28.09 306 ARG A N 1
ATOM 1203 N N B ARG A 1 158 ? 4.001 46.228 -1.800 0.50 27.93 306 ARG A N 1
ATOM 1204 C CA A ARG A 1 158 ? 3.714 44.826 -2.118 0.50 30.10 306 ARG A CA 1
ATOM 1205 C CA B ARG A 1 158 ? 3.727 44.823 -2.119 0.50 29.84 306 ARG A CA 1
ATOM 1206 C C A ARG A 1 158 ? 3.828 44.520 -3.604 0.50 28.98 306 ARG A C 1
ATOM 1207 C C B ARG A 1 158 ? 3.831 44.519 -3.606 0.50 28.84 306 ARG A C 1
ATOM 1208 O O A ARG A 1 158 ? 4.522 43.585 -3.991 0.50 28.81 306 ARG A O 1
ATOM 1209 O O B ARG A 1 158 ? 4.523 43.583 -3.995 0.50 28.68 306 ARG A O 1
ATOM 1224 N N . GLU A 1 159 ? 3.169 45.321 -4.432 1.00 30.10 307 GLU A N 1
ATOM 1225 C CA . GLU A 1 159 ? 3.144 45.090 -5.885 1.00 33.47 307 GLU A CA 1
ATOM 1226 C C . GLU A 1 159 ? 4.447 45.385 -6.615 1.00 31.44 307 GLU A C 1
ATOM 1227 O O . GLU A 1 159 ? 4.611 45.034 -7.779 1.00 35.18 307 GLU A O 1
ATOM 1233 N N . GLU A 1 160 ? 5.360 46.070 -5.959 1.00 28.19 308 GLU A N 1
ATOM 1234 C CA . GLU A 1 160 ? 6.660 46.329 -6.547 1.00 26.62 308 GLU A CA 1
ATOM 1235 C C . GLU A 1 160 ? 7.661 45.266 -6.104 1.00 20.93 308 GLU A C 1
ATOM 1236 O O . GLU A 1 160 ? 8.797 45.303 -6.526 1.00 19.31 308 GLU A O 1
ATOM 1242 N N . GLU A 1 161 ? 7.265 44.329 -5.258 1.00 18.76 309 GLU A N 1
ATOM 1243 C CA . GLU A 1 161 ? 8.210 43.289 -4.836 1.00 18.03 309 GLU A CA 1
ATOM 1244 C C . GLU A 1 161 ? 8.522 42.390 -6.031 1.00 15.95 309 GLU A C 1
ATOM 1245 O O . GLU A 1 161 ? 7.648 42.051 -6.780 1.00 15.59 309 GLU A O 1
ATOM 1251 N N . ARG A 1 162 ? 9.787 42.063 -6.222 1.00 14.82 310 ARG A N 1
ATOM 1252 C CA . ARG A 1 162 ? 10.181 41.125 -7.276 1.00 15.28 310 ARG A CA 1
ATOM 1253 C C . ARG A 1 162 ? 10.421 39.755 -6.631 1.00 14.15 310 ARG A C 1
ATOM 1254 O O . ARG A 1 162 ? 11.451 39.524 -6.018 1.00 13.45 310 ARG A O 1
ATOM 1262 N N . ALA A 1 163 ? 9.434 38.882 -6.771 1.00 13.94 311 ALA A N 1
ATOM 1263 C CA . ALA A 1 163 ? 9.445 37.561 -6.142 1.00 14.17 311 ALA A CA 1
ATOM 1264 C C . ALA A 1 163 ? 10.177 36.570 -7.049 1.00 13.87 311 ALA A C 1
ATOM 1265 O O . ALA A 1 163 ? 9.578 35.959 -7.910 1.00 16.20 311 ALA A O 1
ATOM 1267 N N . SER A 1 164 ? 11.487 36.449 -6.882 1.00 13.22 312 SER A N 1
ATOM 1268 C CA . SER A 1 164 ? 12.319 35.674 -7.806 1.00 13.10 312 SER A CA 1
ATOM 1269 C C . SER A 1 164 ? 12.240 34.161 -7.494 1.00 13.68 312 SER A C 1
ATOM 1270 O O . SER A 1 164 ? 12.431 33.738 -6.329 1.00 12.17 312 SER A O 1
ATOM 1273 N N . THR A 1 165 ? 11.999 33.373 -8.550 1.00 14.27 313 THR A N 1
ATOM 1274 C CA . THR A 1 165 ? 12.015 31.919 -8.451 1.00 15.64 313 THR A CA 1
ATOM 1275 C C . THR A 1 165 ? 13.369 31.351 -8.828 1.00 15.25 313 THR A C 1
ATOM 1276 O O . THR A 1 165 ? 13.536 30.152 -8.853 1.00 15.67 313 THR A O 1
ATOM 1280 N N . THR A 1 166 ? 14.353 32.216 -9.068 1.00 15.43 314 THR A N 1
ATOM 1281 C CA . THR A 1 166 ? 15.683 31.781 -9.494 1.00 16.00 314 THR A CA 1
ATOM 1282 C C . THR A 1 166 ? 16.334 30.829 -8.477 1.00 15.91 314 THR A C 1
ATOM 1283 O O . THR A 1 166 ? 16.421 31.149 -7.299 1.00 15.08 314 THR A O 1
ATOM 1287 N N . VAL A 1 167 ? 16.779 29.661 -8.948 1.00 16.42 315 VAL A N 1
ATOM 1288 C CA . VAL A 1 167 ? 17.546 28.730 -8.134 1.00 17.48 315 VAL A CA 1
ATOM 1289 C C . VAL A 1 167 ? 19.015 29.192 -8.038 1.00 16.81 315 VAL A C 1
ATOM 1290 O O . VAL A 1 167 ? 19.592 29.666 -9.023 1.00 16.36 315 VAL A O 1
ATOM 1294 N N . PHE A 1 168 ? 19.596 29.083 -6.846 1.00 15.96 316 PHE A N 1
ATOM 1295 C CA . PHE A 1 168 ? 20.988 29.452 -6.633 1.00 16.46 316 PHE A CA 1
ATOM 1296 C C . PHE A 1 168 ? 21.913 28.525 -7.404 1.00 19.52 316 PHE A C 1
ATOM 1297 O O . PHE A 1 168 ? 21.811 27.285 -7.307 1.00 20.84 316 PHE A O 1
ATOM 1305 N N . GLY A 1 169 ? 22.826 29.122 -8.162 1.00 21.18 317 GLY A N 1
ATOM 1306 C CA . GLY A 1 169 ? 24.021 28.416 -8.590 1.00 23.38 317 GLY A CA 1
ATOM 1307 C C . GLY A 1 169 ? 24.231 28.465 -10.074 1.00 26.21 317 GLY A C 1
ATOM 1308 O O . GLY A 1 169 ? 23.313 28.814 -10.814 1.00 28.34 317 GLY A O 1
ATOM 1309 N N . PRO A 1 170 ? 25.456 28.146 -10.523 1.00 27.90 318 PRO A N 1
ATOM 1310 C CA . PRO A 1 170 ? 26.603 27.819 -9.671 1.00 27.85 318 PRO A CA 1
ATOM 1311 C C . PRO A 1 170 ? 27.191 29.066 -9.013 1.00 25.06 318 PRO A C 1
ATOM 1312 O O . PRO A 1 170 ? 27.044 30.184 -9.531 1.00 23.93 318 PRO A O 1
ATOM 1316 N N . ALA A 1 171 ? 27.864 28.875 -7.883 1.00 24.46 319 ALA A N 1
ATOM 1317 C CA . ALA A 1 171 ? 28.377 30.013 -7.104 1.00 23.64 319 ALA A CA 1
ATOM 1318 C C . ALA A 1 171 ? 29.325 30.842 -7.950 1.00 24.60 319 ALA A C 1
ATOM 1319 O O . ALA A 1 171 ? 30.147 30.290 -8.671 1.00 25.06 319 ALA A O 1
ATOM 1321 N N . THR A 1 172 ? 29.185 32.164 -7.880 1.00 23.65 320 THR A N 1
ATOM 1322 C CA . THR A 1 172 ? 30.143 33.083 -8.478 1.00 23.67 320 THR A CA 1
ATOM 1323 C C . THR A 1 172 ? 31.463 32.960 -7.722 1.00 25.99 320 THR A C 1
ATOM 1324 O O . THR A 1 172 ? 31.494 32.957 -6.486 1.00 24.77 320 THR A O 1
ATOM 1328 N N . LEU A 1 173 ? 32.556 32.859 -8.461 1.00 28.16 321 LEU A N 1
ATOM 1329 C CA . LEU A 1 173 ? 33.883 32.739 -7.859 1.00 32.65 321 LEU A CA 1
ATOM 1330 C C . LEU A 1 173 ? 34.305 34.113 -7.331 1.00 29.42 321 LEU A C 1
ATOM 1331 O O . LEU A 1 173 ? 34.229 35.097 -8.060 1.00 27.70 321 LEU A O 1
ATOM 1336 N N . PRO A 1 174 ? 34.734 34.194 -6.060 1.00 29.57 322 PRO A N 1
ATOM 1337 C CA . PRO A 1 174 ? 35.194 35.495 -5.548 1.00 29.61 322 PRO A CA 1
ATOM 1338 C C . PRO A 1 174 ? 36.386 36.020 -6.331 1.00 30.10 322 PRO A C 1
ATOM 1339 O O . PRO A 1 174 ? 37.201 35.234 -6.821 1.00 30.82 322 PRO A O 1
ATOM 1343 N N . SER A 1 175 ? 36.454 37.342 -6.467 1.00 31.66 323 SER A N 1
ATOM 1344 C CA . SER A 1 175 ? 37.589 38.025 -7.093 1.00 34.79 323 SER A CA 1
ATOM 1345 C C . SER A 1 175 ? 38.844 37.914 -6.226 1.00 35.85 323 SER A C 1
ATOM 1346 O O . SER A 1 175 ? 39.962 37.791 -6.738 1.00 37.50 323 SER A O 1
ATOM 1349 N N . SER A 1 176 ? 38.652 37.947 -4.914 1.00 35.75 324 SER A N 1
ATOM 1350 C CA . SER A 1 176 ? 39.740 37.717 -3.976 1.00 43.76 324 SER A CA 1
ATOM 1351 C C . SER A 1 176 ? 39.204 37.293 -2.621 1.00 46.57 324 SER A C 1
ATOM 1352 O O . SER A 1 176 ? 37.991 37.213 -2.427 1.00 40.97 324 SER A O 1
ATOM 1355 N N . SER A 1 177 ? 40.120 37.001 -1.699 1.00 61.06 325 SER A N 1
ATOM 1356 C CA . SER A 1 177 ? 39.775 36.675 -0.309 1.00 65.32 325 SER A CA 1
ATOM 1357 C C . SER A 1 177 ? 40.986 36.829 0.611 1.00 70.26 325 SER A C 1
ATOM 1358 O O . SER A 1 177 ? 41.731 37.804 0.511 1.00 71.87 325 SER A O 1
ATOM 1361 N N .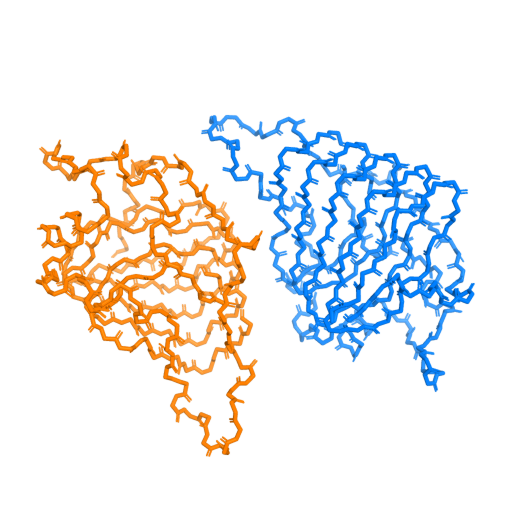 GLY B 1 10 ? 22.861 59.380 39.446 1.00 59.78 158 GLY B N 1
ATOM 1362 C CA . GLY B 1 10 ? 22.595 58.084 38.755 1.00 52.74 158 GLY B CA 1
ATOM 1363 C C . GLY B 1 10 ? 21.329 58.143 37.916 1.00 48.87 158 GLY B C 1
ATOM 1364 O O . GLY B 1 10 ? 20.269 57.705 38.375 1.00 47.94 158 GLY B O 1
ATOM 1365 N N . ASN B 1 11 ? 21.443 58.671 36.690 1.00 36.98 159 ASN B N 1
ATOM 1366 C CA . ASN B 1 11 ? 20.297 58.808 35.790 1.00 31.21 159 ASN B CA 1
ATOM 1367 C C . ASN B 1 11 ? 19.919 57.494 35.116 1.00 26.47 159 ASN B C 1
ATOM 1368 O O . ASN B 1 11 ? 20.782 56.809 34.578 1.00 25.11 159 ASN B O 1
ATOM 1373 N N . VAL B 1 12 ? 18.627 57.155 35.144 1.00 24.48 160 VAL B N 1
ATOM 1374 C CA . VAL B 1 12 ? 18.112 55.933 34.539 1.00 24.13 160 VAL B CA 1
ATOM 1375 C C . VAL B 1 12 ? 17.311 56.281 33.295 1.00 23.56 160 VAL B C 1
ATOM 1376 O O . VAL B 1 12 ? 16.488 57.191 33.336 1.00 26.41 160 VAL B O 1
ATOM 1380 N N . TYR B 1 13 ? 17.557 55.562 32.203 1.00 21.15 161 TYR B N 1
ATOM 1381 C CA . TYR B 1 13 ? 16.889 55.798 30.918 1.00 21.94 161 TYR B CA 1
ATOM 1382 C C . TYR B 1 13 ? 16.306 54.511 30.344 1.00 24.02 161 TYR B C 1
ATOM 1383 O O . TYR B 1 13 ? 16.763 53.417 30.659 1.00 21.24 161 TYR B O 1
ATOM 1392 N N . GLY B 1 14 ? 15.379 54.682 29.394 1.00 28.97 162 GLY B N 1
ATOM 1393 C CA . GLY B 1 14 ? 14.685 53.595 28.697 1.00 24.68 162 GLY B CA 1
ATOM 1394 C C . GLY B 1 14 ? 13.759 52.867 29.631 1.00 27.91 162 GLY B C 1
ATOM 1395 O O . GLY B 1 14 ? 13.711 53.198 30.830 1.00 32.13 162 GLY B O 1
ATOM 1396 N N . PRO B 1 15 ? 13.040 51.854 29.116 1.00 26.55 163 PRO B N 1
ATOM 1397 C CA . PRO B 1 15 ? 13.081 51.361 27.731 1.00 26.42 163 PRO B CA 1
ATOM 1398 C C . PRO B 1 15 ? 12.487 52.304 26.682 1.00 24.75 163 PRO B C 1
ATOM 1399 O O . PRO B 1 15 ? 11.598 53.084 26.971 1.00 24.92 163 PRO B O 1
ATOM 1403 N N . SER B 1 16 ? 13.029 52.212 25.479 1.00 23.19 164 SER B N 1
ATOM 1404 C CA . SER B 1 16 ? 12.700 53.103 24.374 1.00 24.37 164 SER B CA 1
ATOM 1405 C C . SER B 1 16 ? 13.135 52.432 23.072 1.00 23.70 164 SER B C 1
ATOM 1406 O O . SER B 1 16 ? 14.204 51.836 23.014 1.00 23.30 164 SER B O 1
ATOM 1409 N N . THR B 1 17 ? 12.305 52.537 22.040 1.00 23.23 165 THR B N 1
ATOM 1410 C CA . THR B 1 17 ? 12.558 51.901 20.758 1.00 23.25 165 THR B CA 1
ATOM 1411 C C . THR B 1 17 ? 12.381 52.910 19.611 1.00 21.89 165 THR B C 1
ATOM 1412 O O . THR B 1 17 ? 11.388 53.622 19.576 1.00 21.07 165 THR B O 1
ATOM 1416 N N . GLY B 1 18 ? 13.356 52.981 18.699 1.00 18.92 166 GLY B N 1
ATOM 1417 C CA . GLY B 1 18 ? 13.183 53.702 17.444 1.00 19.67 166 GLY B CA 1
ATOM 1418 C C . GLY B 1 18 ? 13.400 55.200 17.451 1.00 20.75 166 GLY B C 1
ATOM 1419 O O . GLY B 1 18 ? 13.185 55.841 16.424 1.00 23.06 166 GLY B O 1
ATOM 1420 N N . THR B 1 19 ? 13.817 55.760 18.588 1.00 20.72 167 THR B N 1
ATOM 1421 C CA . THR B 1 19 ? 14.031 57.209 18.740 1.00 21.47 167 THR B CA 1
ATOM 1422 C C . THR B 1 19 ? 15.470 57.431 19.203 1.00 20.56 167 THR B C 1
ATOM 1423 O O . THR B 1 19 ? 15.882 56.841 20.200 1.00 20.52 167 THR B O 1
ATOM 1427 N N . ASP B 1 20 ? 16.242 58.234 18.476 1.00 18.52 168 ASP B N 1
ATOM 1428 C CA . ASP B 1 20 ? 17.588 58.549 18.896 1.00 18.21 168 ASP B CA 1
ATOM 1429 C C . ASP B 1 20 ? 17.563 59.211 20.284 1.00 16.93 168 ASP B C 1
ATOM 1430 O O . ASP B 1 20 ? 16.696 60.029 20.569 1.00 18.46 168 ASP B O 1
ATOM 1435 N N . LEU B 1 21 ? 18.467 58.796 21.159 1.00 15.21 169 LEU B N 1
ATOM 1436 C CA . LEU B 1 21 ? 18.516 59.307 22.541 1.00 15.39 169 LEU B CA 1
ATOM 1437 C C . LEU B 1 21 ? 19.727 60.215 22.746 1.00 14.42 169 LEU B C 1
ATOM 1438 O O . LEU B 1 21 ? 20.784 60.001 22.159 1.00 13.60 169 LEU B O 1
ATOM 1443 N N . PHE B 1 22 ? 19.555 61.224 23.593 1.00 15.05 170 PHE B N 1
ATOM 1444 C CA . PHE B 1 22 ? 20.577 62.189 23.896 1.00 14.41 170 PHE B CA 1
ATOM 1445 C C . PHE B 1 22 ? 20.762 62.207 25.417 1.00 14.95 170 PHE B C 1
ATOM 1446 O O . PHE B 1 22 ? 19.918 62.710 26.165 1.00 15.51 170 PHE B O 1
ATOM 1454 N N . ILE B 1 23 ? 21.868 61.637 25.863 1.00 13.81 171 ILE B N 1
ATOM 1455 C CA . ILE B 1 23 ? 22.115 61.433 27.263 1.00 14.60 171 ILE B CA 1
ATOM 1456 C C . ILE B 1 23 ? 23.077 62.548 27.728 1.00 14.78 171 ILE B C 1
ATOM 1457 O O . ILE B 1 23 ? 24.226 62.599 27.286 1.00 13.88 171 ILE B O 1
ATOM 1462 N N A SER B 1 24 ? 22.617 63.445 28.590 0.50 15.14 172 SER B N 1
ATOM 1463 N N B SER B 1 24 ? 22.601 63.405 28.623 0.50 15.40 172 SER B N 1
ATOM 1464 C CA A SER B 1 24 ? 23.475 64.562 29.014 0.50 16.13 172 SER B CA 1
ATOM 1465 C CA B SER B 1 24 ? 23.393 64.537 29.114 0.50 16.70 172 SER B CA 1
ATOM 1466 C C A SER B 1 24 ? 24.514 64.076 30.016 0.50 16.39 172 SER B C 1
ATOM 1467 C C B SER B 1 24 ? 24.490 64.076 30.061 0.50 16.68 172 SER B C 1
ATOM 1468 O O A SER B 1 24 ? 24.493 62.931 30.460 0.50 15.72 172 SER B O 1
ATOM 1469 O O B SER B 1 24 ? 24.466 62.948 30.535 0.50 15.97 172 SER B O 1
ATOM 1474 N N . HIS B 1 25 ? 25.459 64.954 30.320 1.00 18.71 173 HIS B N 1
ATOM 1475 C CA . HIS B 1 25 ? 26.548 64.651 31.241 1.00 19.75 173 HIS B CA 1
ATOM 1476 C C . HIS B 1 25 ? 25.995 64.449 32.625 1.00 18.07 173 HIS B C 1
ATOM 1477 O O . HIS B 1 25 ? 25.080 65.141 33.023 1.00 18.15 173 HIS B O 1
ATOM 1484 N N . SER B 1 26 ? 26.593 63.537 33.367 1.00 17.69 174 SER B N 1
ATOM 1485 C CA . SER B 1 26 ? 26.200 63.291 34.768 1.00 18.62 174 SER B CA 1
ATOM 1486 C C . SER B 1 26 ? 27.285 62.419 35.379 1.00 17.90 174 SER B C 1
ATOM 1487 O O . SER B 1 26 ? 28.292 62.154 34.713 1.00 14.07 174 SER B O 1
ATOM 1490 N N . LYS B 1 27 ? 27.085 61.975 36.624 1.00 18.36 175 LYS B N 1
ATOM 1491 C CA . LYS B 1 27 ? 28.078 61.126 37.321 1.00 21.56 175 LYS B CA 1
ATOM 1492 C C . LYS B 1 27 ? 27.795 59.626 37.192 1.00 20.23 175 LYS B C 1
ATOM 1493 O O . LYS B 1 27 ? 28.467 58.816 37.821 1.00 21.21 175 LYS B O 1
ATOM 1499 N N . GLY B 1 28 ? 26.786 59.256 36.414 1.00 18.79 176 GLY B N 1
ATOM 1500 C CA . GLY B 1 28 ? 26.403 57.862 36.295 1.00 18.59 176 GLY B CA 1
ATOM 1501 C C . GLY B 1 28 ? 25.154 57.718 35.445 1.00 18.63 176 GLY B C 1
ATOM 1502 O O . GLY B 1 28 ? 24.230 58.518 35.553 1.00 18.30 176 GLY B O 1
ATOM 1503 N N . VAL B 1 29 ? 25.141 56.723 34.566 1.00 17.90 177 VAL B N 1
ATOM 1504 C CA . VAL B 1 29 ? 23.941 56.401 33.816 1.00 17.94 177 VAL B CA 1
ATOM 1505 C C . VAL B 1 29 ? 23.646 54.898 33.796 1.00 17.66 177 VAL B C 1
ATOM 1506 O O . VAL B 1 29 ? 24.544 54.037 33.873 1.00 14.47 177 VAL B O 1
ATOM 1510 N N . PHE B 1 30 ? 22.357 54.621 33.707 1.00 17.89 178 PHE B N 1
ATOM 1511 C CA . PHE B 1 30 ? 21.841 53.291 33.575 1.00 20.51 178 PHE B CA 1
ATOM 1512 C C . PHE B 1 30 ? 20.838 53.351 32.413 1.00 18.26 178 PHE B C 1
ATOM 1513 O O . PHE B 1 30 ? 19.893 54.125 32.453 1.00 18.64 178 PHE B O 1
ATOM 1521 N N . ILE B 1 31 ? 21.075 52.561 31.368 1.00 16.48 179 ILE B N 1
ATOM 1522 C CA . ILE B 1 31 ? 20.207 52.512 30.190 1.00 16.68 179 ILE B CA 1
ATOM 1523 C C . ILE B 1 31 ? 19.700 51.077 30.040 1.00 15.91 179 ILE B C 1
ATOM 1524 O O . ILE B 1 31 ? 20.494 50.142 29.854 1.00 14.53 179 ILE B O 1
ATOM 1529 N N . ASN B 1 32 ? 18.384 50.919 30.099 1.00 16.05 180 ASN B N 1
ATOM 1530 C CA . ASN B 1 32 ? 17.740 49.604 30.093 1.00 16.58 180 ASN B CA 1
ATOM 1531 C C . ASN B 1 32 ? 16.706 49.477 28.968 1.00 16.24 180 ASN B C 1
ATOM 1532 O O . ASN B 1 32 ? 15.845 50.334 28.796 1.00 15.99 180 ASN B O 1
ATOM 1537 N N . GLY B 1 33 ? 16.834 48.420 28.192 1.00 15.41 181 GLY B N 1
ATOM 1538 C CA . GLY B 1 33 ? 15.806 48.003 27.249 1.00 17.02 181 GLY B CA 1
ATOM 1539 C C . GLY B 1 33 ? 15.585 48.892 26.040 1.00 16.93 181 GLY B C 1
ATOM 1540 O O . GLY B 1 33 ? 14.456 49.070 25.627 1.00 19.03 181 GLY B O 1
ATOM 1541 N N . CYS B 1 34 ? 16.647 49.484 25.503 1.00 16.94 182 CYS B N 1
ATOM 1542 C CA . CYS B 1 34 ? 16.537 50.345 24.326 1.00 17.95 182 CYS B CA 1
ATOM 1543 C C . CYS B 1 34 ? 16.879 49.573 23.038 1.00 16.51 182 CYS B C 1
ATOM 1544 O O . CYS B 1 34 ? 17.708 48.671 23.059 1.00 15.14 182 CYS B O 1
ATOM 1547 N N . ALA B 1 35 ? 16.204 49.925 21.942 1.00 16.00 183 ALA B N 1
ATOM 1548 C CA . ALA B 1 35 ? 16.330 49.196 20.684 1.00 15.66 183 ALA B CA 1
ATOM 1549 C C . ALA B 1 35 ? 16.189 50.095 19.463 1.00 15.26 183 ALA B C 1
ATOM 1550 O O . ALA B 1 35 ? 15.473 51.084 19.506 1.00 14.17 183 ALA B O 1
ATOM 1552 N N . ASP B 1 36 ? 16.887 49.729 18.380 1.00 15.56 184 ASP B N 1
ATOM 1553 C CA . ASP B 1 36 ? 16.685 50.310 17.043 1.00 14.52 184 ASP B CA 1
ATOM 1554 C C . ASP B 1 36 ? 16.868 51.806 17.082 1.00 14.23 184 ASP B C 1
ATOM 1555 O O . ASP B 1 36 ? 15.987 52.564 16.659 1.00 15.02 184 ASP B O 1
ATOM 1560 N N . CYS B 1 37 ? 18.009 52.246 17.586 1.00 12.93 185 CYS B N 1
ATOM 1561 C CA . CYS B 1 37 ? 18.269 53.683 17.641 1.00 12.63 185 CYS B CA 1
ATOM 1562 C C . CYS B 1 37 ? 19.749 53.982 17.786 1.00 11.77 185 CYS B C 1
ATOM 1563 O O . CYS B 1 37 ? 20.554 53.087 17.981 1.00 11.42 185 CYS B O 1
ATOM 1566 N N . ALA B 1 38 ? 20.080 55.259 17.695 1.00 11.76 186 ALA B N 1
ATOM 1567 C CA . ALA B 1 38 ? 21.402 55.773 18.005 1.00 11.07 186 ALA B CA 1
ATOM 1568 C C . ALA B 1 38 ? 21.315 56.441 19.376 1.00 10.98 186 ALA B C 1
ATOM 1569 O O . ALA B 1 38 ? 20.352 57.141 19.663 1.00 11.72 186 ALA B O 1
ATOM 1571 N N . ILE B 1 39 ? 22.332 56.234 20.205 1.00 10.46 187 ILE B N 1
ATOM 1572 C CA . ILE B 1 39 ? 22.366 56.794 21.555 1.00 10.55 187 ILE B CA 1
ATOM 1573 C C . ILE B 1 39 ? 23.628 57.659 21.672 1.00 9.74 187 ILE B C 1
ATOM 1574 O O . ILE B 1 39 ? 24.727 57.145 21.576 1.00 10.50 187 ILE B O 1
ATOM 1579 N N . TYR B 1 40 ? 23.449 58.960 21.834 1.00 9.53 188 TYR B N 1
ATOM 1580 C CA . TYR B 1 40 ? 24.557 59.916 21.889 1.00 9.40 188 TYR B CA 1
ATOM 1581 C C . TYR B 1 40 ? 24.701 60.409 23.321 1.00 9.72 188 TYR B C 1
ATOM 1582 O O . TYR B 1 40 ? 23.811 61.095 23.797 1.00 9.69 188 TYR B O 1
ATOM 1591 N N . CYS B 1 41 ? 25.799 60.038 23.986 1.00 9.80 189 CYS B N 1
ATOM 1592 C CA . CYS B 1 41 ? 26.092 60.463 25.336 1.00 10.77 189 CYS B CA 1
ATOM 1593 C C . CYS B 1 41 ? 27.234 61.479 25.420 1.00 11.23 189 CYS B C 1
ATOM 1594 O O . CYS B 1 41 ? 28.337 61.242 24.950 1.00 10.33 189 CYS B O 1
ATOM 1597 N N . LEU B 1 42 ? 26.958 62.607 26.072 1.00 11.74 190 LEU B N 1
ATOM 1598 C CA . LEU B 1 42 ? 28.017 63.489 26.533 1.00 12.14 190 LEU B CA 1
ATOM 1599 C C . LEU B 1 42 ? 28.844 62.715 27.563 1.00 11.27 190 LEU B C 1
ATOM 1600 O O . LEU B 1 42 ? 28.366 61.725 28.129 1.00 10.24 190 LEU B O 1
ATOM 1605 N N . PRO B 1 43 ? 30.109 63.118 27.772 1.00 10.91 191 PRO B N 1
ATOM 1606 C CA . PRO B 1 43 ? 30.958 62.364 28.697 1.00 10.53 191 PRO B CA 1
ATOM 1607 C C . PRO B 1 43 ? 30.331 62.210 30.069 1.00 10.63 191 PRO B C 1
ATOM 1608 O O . PRO B 1 43 ? 29.808 63.164 30.582 1.00 11.35 191 PRO B O 1
ATOM 1612 N N . ILE B 1 44 ? 30.357 60.994 30.618 1.00 10.26 192 ILE B N 1
ATOM 1613 C CA . ILE B 1 44 ? 29.830 60.698 31.948 1.00 10.69 192 ILE B CA 1
ATOM 1614 C C . ILE B 1 44 ? 31.013 60.544 32.928 1.00 10.81 192 ILE B C 1
ATOM 1615 O O . ILE B 1 44 ? 31.933 59.774 32.668 1.00 9.16 192 ILE B O 1
ATOM 1620 N N . ALA B 1 45 ? 30.986 61.301 34.022 1.00 11.22 193 ALA B N 1
ATOM 1621 C CA . ALA B 1 45 ? 32.066 61.284 34.987 1.00 12.43 193 ALA B CA 1
ATOM 1622 C C . ALA B 1 45 ? 31.762 60.240 36.022 1.00 13.37 193 ALA B C 1
ATOM 1623 O O . ALA B 1 45 ? 31.605 60.530 37.197 1.00 13.42 193 ALA B O 1
ATOM 1625 N N . GLY B 1 46 ? 31.689 58.998 35.559 1.00 15.59 194 GLY B N 1
ATOM 1626 C CA . GLY B 1 46 ? 31.320 57.835 36.414 1.00 16.49 194 GLY B CA 1
ATOM 1627 C C . GLY B 1 46 ? 31.000 56.641 35.517 1.00 16.50 194 GLY B C 1
ATOM 1628 O O . GLY B 1 46 ? 31.469 56.579 34.385 1.00 14.38 194 GLY B O 1
ATOM 1629 N N . SER B 1 47 ? 30.211 55.693 36.008 1.00 16.67 195 SER B N 1
ATOM 1630 C CA . SER B 1 47 ? 29.956 54.504 35.229 1.00 17.86 195 SER B CA 1
ATOM 1631 C C . SER B 1 47 ? 28.709 54.610 34.359 1.00 16.72 195 SER B C 1
ATOM 1632 O O . SER B 1 47 ? 27.773 55.372 34.636 1.00 14.83 195 SER B O 1
ATOM 1635 N N . ALA B 1 48 ? 28.753 53.861 33.269 1.00 13.90 196 ALA B N 1
ATOM 1636 C CA . ALA B 1 48 ? 27.633 53.710 32.364 1.00 14.05 196 ALA B CA 1
ATOM 1637 C C . ALA B 1 48 ? 27.328 52.210 32.316 1.00 13.67 196 ALA B C 1
ATOM 1638 O O . ALA B 1 48 ? 28.222 51.405 32.101 1.00 11.57 196 ALA B O 1
ATOM 1640 N N . PHE B 1 49 ? 26.071 51.869 32.548 1.00 15.99 197 PHE B N 1
ATOM 1641 C CA . PHE B 1 49 ? 25.598 50.500 32.555 1.00 18.34 197 PHE B CA 1
ATOM 1642 C C . PHE B 1 49 ? 24.468 50.403 31.538 1.00 16.45 197 PHE B C 1
ATOM 1643 O O . PHE B 1 49 ? 23.479 51.101 31.657 1.00 15.66 197 PHE B O 1
ATOM 1651 N N . LEU B 1 50 ? 24.648 49.569 30.511 1.00 14.40 198 LEU B N 1
ATOM 1652 C CA . LEU B 1 50 ? 23.594 49.264 29.551 1.00 13.94 198 LEU B CA 1
ATOM 1653 C C . LEU B 1 50 ? 23.145 47.816 29.718 1.00 14.06 198 LEU B C 1
ATOM 1654 O O . LEU B 1 50 ? 23.970 46.892 29.806 1.00 14.79 198 LEU B O 1
ATOM 1659 N N . SER B 1 51 ? 21.846 47.604 29.749 1.00 14.56 199 SER B N 1
ATOM 1660 C CA . SER B 1 51 ? 21.311 46.256 29.819 1.00 15.63 199 SER B CA 1
ATOM 1661 C C . SER B 1 51 ? 20.153 46.034 28.859 1.00 15.63 199 SER B C 1
ATOM 1662 O O . SER B 1 51 ? 19.329 46.913 28.633 1.00 16.63 199 SER B O 1
ATOM 1665 N N . ASN B 1 52 ? 20.076 44.838 28.328 1.00 15.06 200 ASN B N 1
ATOM 1666 C CA . ASN B 1 52 ? 18.971 44.440 27.478 1.00 16.08 200 ASN B CA 1
ATOM 1667 C C . ASN B 1 52 ? 18.719 45.386 26.312 1.00 15.06 200 ASN B C 1
ATOM 1668 O O . ASN B 1 52 ? 17.585 45.674 25.978 1.00 15.51 200 ASN B O 1
ATOM 1673 N N . CYS B 1 53 ? 19.793 45.879 25.719 1.00 13.57 201 CYS B N 1
ATOM 1674 C CA . CYS B 1 53 ? 19.683 46.741 24.546 1.00 13.43 201 CYS B CA 1
ATOM 1675 C C . CYS B 1 53 ? 20.008 45.941 23.330 1.00 12.48 201 CYS B C 1
ATOM 1676 O O . CYS B 1 53 ? 20.922 45.094 23.361 1.00 12.58 201 CYS B O 1
ATOM 1679 N N A THR B 1 54 ? 19.300 46.216 22.238 0.50 12.35 202 THR B N 1
ATOM 1680 N N B THR B 1 54 ? 19.285 46.213 22.247 0.50 12.55 202 THR B N 1
ATOM 1681 C CA A THR B 1 54 ? 19.491 45.528 20.975 0.50 11.86 202 THR B CA 1
ATOM 1682 C CA B THR B 1 54 ? 19.518 45.532 20.988 0.50 12.17 202 THR B CA 1
ATOM 1683 C C A THR B 1 54 ? 19.502 46.474 19.783 0.50 11.32 202 THR B C 1
ATOM 1684 C C B THR B 1 54 ? 19.490 46.459 19.772 0.50 11.49 202 THR B C 1
ATOM 1685 O O A THR B 1 54 ? 18.691 47.385 19.729 0.50 11.46 202 THR B O 1
ATOM 1686 O O B THR B 1 54 ? 18.654 47.344 19.691 0.50 11.57 202 THR B O 1
ATOM 1693 N N . ASN B 1 55 ? 20.389 46.223 18.811 1.00 10.86 203 ASN B N 1
ATOM 1694 C CA . ASN B 1 55 ? 20.392 46.950 17.538 1.00 10.09 203 ASN B CA 1
ATOM 1695 C C . ASN B 1 55 ? 20.480 48.444 17.769 1.00 9.96 203 ASN B C 1
ATOM 1696 O O . ASN B 1 55 ? 19.653 49.226 17.284 1.00 9.70 203 ASN B O 1
ATOM 1701 N N . CYS B 1 56 ? 21.479 48.845 18.540 1.00 9.98 204 CYS B N 1
ATOM 1702 C CA . CYS B 1 56 ? 21.688 50.283 18.824 1.00 9.91 204 CYS B CA 1
ATOM 1703 C C . CYS B 1 56 ? 23.100 50.652 18.448 1.00 9.02 204 CYS B C 1
ATOM 1704 O O . CYS B 1 56 ? 23.983 49.807 18.481 1.00 8.10 204 CYS B O 1
ATOM 1707 N N A ARG B 1 57 ? 23.294 51.911 18.054 0.50 9.27 205 ARG B N 1
ATOM 1708 N N B ARG B 1 57 ? 23.292 51.924 18.080 0.50 9.12 205 ARG B N 1
ATOM 1709 C CA A ARG B 1 57 ? 24.619 52.508 17.879 0.50 9.07 205 ARG B CA 1
ATOM 1710 C CA B ARG B 1 57 ? 24.617 52.525 17.887 0.50 8.83 205 ARG B CA 1
ATOM 1711 C C A ARG B 1 57 ? 24.803 53.482 19.035 0.50 9.21 205 ARG B C 1
ATOM 1712 C C B ARG B 1 57 ? 24.877 53.565 18.976 0.50 9.10 205 ARG B C 1
ATOM 1713 O O A ARG B 1 57 ? 23.981 54.378 19.205 0.50 10.25 205 ARG B O 1
ATOM 1714 O O B ARG B 1 57 ? 24.240 54.625 18.996 0.50 10.22 205 ARG B O 1
ATOM 1729 N N . VAL B 1 58 ? 25.850 53.291 19.836 1.00 9.00 206 VAL B N 1
ATOM 1730 C CA . VAL B 1 58 ? 26.027 54.038 21.103 1.00 8.79 206 VAL B CA 1
ATOM 1731 C C . VAL B 1 58 ? 27.373 54.755 21.104 1.00 8.60 206 VAL B C 1
ATOM 1732 O O . VAL B 1 58 ? 28.384 54.150 20.786 1.00 8.36 206 VAL B O 1
ATOM 1736 N N . TYR B 1 59 ? 27.362 56.057 21.394 1.00 8.77 207 TYR B N 1
ATOM 1737 C CA . TYR B 1 59 ? 28.566 56.868 21.490 1.00 9.22 207 TYR B CA 1
ATOM 1738 C C . TYR B 1 59 ? 28.645 57.340 22.924 1.00 9.71 207 TYR B C 1
ATOM 1739 O O . TYR B 1 59 ? 27.804 58.092 23.364 1.00 9.56 207 TYR B O 1
ATOM 1748 N N . VAL B 1 60 ? 29.648 56.885 23.659 1.00 10.28 208 VAL B N 1
ATOM 1749 C CA . VAL B 1 60 ? 29.735 57.166 25.097 1.00 10.94 208 VAL B CA 1
ATOM 1750 C C . VAL B 1 60 ? 31.191 57.284 25.564 1.00 10.58 208 VAL B C 1
ATOM 1751 O O . VAL B 1 60 ? 32.054 56.491 25.168 1.00 10.17 208 VAL B O 1
ATOM 1755 N N . ALA B 1 61 ? 31.439 58.306 26.378 1.00 10.04 209 ALA B N 1
ATOM 1756 C CA . ALA B 1 61 ? 32.649 58.428 27.178 1.00 10.37 209 ALA B CA 1
ATOM 1757 C C . ALA B 1 61 ? 32.293 58.272 28.665 1.00 10.61 209 ALA B C 1
ATOM 1758 O O . ALA B 1 61 ? 31.277 58.809 29.111 1.00 10.37 209 ALA B O 1
ATOM 1760 N N . CYS B 1 62 ? 33.126 57.543 29.420 1.00 10.79 210 CYS B N 1
ATOM 1761 C CA . CYS B 1 62 ? 32.832 57.199 30.810 1.00 11.11 210 CYS B CA 1
ATOM 1762 C C . CYS B 1 62 ? 34.058 56.660 31.525 1.00 11.38 210 CYS B C 1
ATOM 1763 O O . CYS B 1 62 ? 35.065 56.381 30.882 1.00 11.39 210 CYS B O 1
ATOM 1766 N N . HIS B 1 63 ? 33.981 56.575 32.854 1.00 11.16 211 HIS B N 1
ATOM 1767 C CA . HIS B 1 63 ? 35.034 55.973 33.667 1.00 12.26 211 HIS B CA 1
ATOM 1768 C C . HIS B 1 63 ? 35.032 54.439 33.641 1.00 12.05 211 HIS B C 1
ATOM 1769 O O . HIS B 1 63 ? 36.094 53.790 33.533 1.00 12.27 211 HIS B O 1
ATOM 1776 N N . GLN B 1 64 ? 33.836 53.874 33.763 1.00 12.51 212 GLN B N 1
ATOM 1777 C CA . GLN B 1 64 ? 33.616 52.448 33.610 1.00 12.93 212 GLN B CA 1
ATOM 1778 C C . GLN B 1 64 ? 32.437 52.219 32.694 1.00 12.12 212 GLN B C 1
ATOM 1779 O O . GLN B 1 64 ? 31.483 52.986 32.708 1.00 11.90 212 GLN B O 1
ATOM 1785 N N . LEU B 1 65 ? 32.510 51.157 31.907 1.00 11.39 213 LEU B N 1
ATOM 1786 C CA . LEU B 1 65 ? 31.431 50.778 31.014 1.00 11.48 213 LEU B CA 1
ATOM 1787 C C . LEU B 1 65 ? 31.104 49.309 31.260 1.00 12.11 213 LEU B C 1
ATOM 1788 O O . LEU B 1 65 ? 31.984 48.453 31.201 1.00 11.20 213 LEU B O 1
ATOM 1793 N N . ARG B 1 66 ? 29.838 49.024 31.541 1.00 12.20 214 ARG B N 1
ATOM 1794 C CA . ARG B 1 66 ? 29.405 47.632 31.647 1.00 14.03 214 ARG B CA 1
ATOM 1795 C C . ARG B 1 66 ? 28.141 47.372 30.824 1.00 12.77 214 ARG B C 1
ATOM 1796 O O . ARG B 1 66 ? 27.209 48.152 30.863 1.00 12.84 214 ARG B O 1
ATOM 1804 N N . LEU B 1 67 ? 28.128 46.262 30.111 1.00 12.56 215 LEU B N 1
ATOM 1805 C CA . LEU B 1 67 ? 26.979 45.852 29.312 1.00 14.59 215 LEU B CA 1
ATOM 1806 C C . LEU B 1 67 ? 26.517 44.433 29.656 1.00 14.08 215 LEU B C 1
ATOM 1807 O O . LEU B 1 67 ? 27.321 43.530 29.814 1.00 14.10 215 LEU B O 1
ATOM 1812 N N . LYS B 1 68 ? 25.211 44.255 29.800 1.00 14.57 216 LYS B N 1
ATOM 1813 C CA . LYS B 1 68 ? 24.645 42.964 30.157 1.00 14.75 216 LYS B CA 1
ATOM 1814 C C . LYS B 1 68 ? 23.454 42.655 29.274 1.00 13.92 216 LYS B C 1
ATOM 1815 O O . LYS B 1 68 ? 22.590 43.492 29.115 1.00 14.08 216 LYS B O 1
ATOM 1821 N N . GLY B 1 69 ? 23.401 41.452 28.721 1.00 13.82 217 GLY B N 1
ATOM 1822 C CA . GLY B 1 69 ? 22.245 41.007 27.938 1.00 14.95 217 GLY B CA 1
ATOM 1823 C C . GLY B 1 69 ? 21.994 41.798 26.666 1.00 14.73 217 GLY B C 1
ATOM 1824 O O . GLY B 1 69 ? 20.852 41.955 26.269 1.00 16.46 217 GLY B O 1
ATOM 1825 N N . CYS B 1 70 ? 23.046 42.322 26.043 1.00 14.02 218 CYS B N 1
ATOM 1826 C CA . CYS B 1 70 ? 22.918 43.153 24.832 1.00 14.42 218 CYS B CA 1
ATOM 1827 C C . CYS B 1 70 ? 23.308 42.392 23.559 1.00 13.80 218 CYS B C 1
ATOM 1828 O O . CYS B 1 70 ? 24.175 41.551 23.610 1.00 14.80 218 CYS B O 1
ATOM 1831 N N . THR B 1 71 ? 22.664 42.704 22.433 1.00 13.38 219 THR B N 1
ATOM 1832 C CA . THR B 1 71 ? 22.898 42.072 21.147 1.00 13.99 219 THR B CA 1
ATOM 1833 C C . THR B 1 71 ? 22.973 43.107 20.017 1.00 12.76 219 THR B C 1
ATOM 1834 O O . THR B 1 71 ? 22.160 44.006 19.975 1.00 11.97 219 THR B O 1
ATOM 1838 N N . ASN B 1 72 ? 23.939 42.966 19.102 1.00 12.49 220 ASN B N 1
ATOM 1839 C CA . ASN B 1 72 ? 24.055 43.836 17.903 1.00 10.96 220 ASN B CA 1
ATOM 1840 C C . ASN B 1 72 ? 24.140 45.326 18.281 1.00 10.66 220 ASN B C 1
ATOM 1841 O O . ASN B 1 72 ? 23.409 46.132 17.772 1.00 10.01 220 ASN B O 1
ATOM 1846 N N . LEU B 1 73 ? 25.022 45.645 19.219 1.00 10.94 221 LEU B N 1
ATOM 1847 C CA . LEU B 1 73 ? 25.365 47.031 19.552 1.00 11.08 221 LEU B CA 1
ATOM 1848 C C . LEU B 1 73 ? 26.677 47.380 18.870 1.00 9.40 221 LEU B C 1
ATOM 1849 O O . LEU B 1 73 ? 27.649 46.625 18.974 1.00 7.73 221 LEU B O 1
ATOM 1854 N N . ASP B 1 74 ? 26.713 48.539 18.223 1.00 9.12 222 ASP B N 1
ATOM 1855 C CA . ASP B 1 74 ? 27.986 49.130 17.810 1.00 9.22 222 ASP B CA 1
ATOM 1856 C C . ASP B 1 74 ? 28.312 50.173 18.877 1.00 8.89 222 ASP B C 1
ATOM 1857 O O . ASP B 1 74 ? 27.577 51.156 19.023 1.00 8.42 222 ASP B O 1
ATOM 1870 N N . TYR B 1 76 ? 30.781 52.981 20.372 1.00 10.37 224 TYR B N 1
ATOM 1871 C CA . TYR B 1 76 ? 31.877 53.941 20.116 1.00 10.01 224 TYR B CA 1
ATOM 1872 C C . TYR B 1 76 ? 32.272 54.575 21.453 1.00 10.79 224 TYR B C 1
ATOM 1873 O O . TYR B 1 76 ? 31.573 55.438 21.988 1.00 11.60 224 TYR B O 1
ATOM 1882 N N . VAL B 1 77 ? 33.429 54.169 21.949 1.00 10.82 225 VAL B N 1
ATOM 1883 C CA . VAL B 1 77 ? 33.730 54.244 23.336 1.00 12.13 225 VAL B CA 1
ATOM 1884 C C . VAL B 1 77 ? 35.058 54.969 23.654 1.00 12.34 225 VAL B C 1
ATOM 1885 O O . VAL B 1 77 ? 36.087 54.751 22.998 1.00 13.22 225 VAL B O 1
ATOM 1889 N N . TRP B 1 78 ? 35.008 55.825 24.670 1.00 11.50 226 TRP B N 1
ATOM 1890 C CA . TRP B 1 78 ? 36.219 56.359 25.299 1.00 12.12 226 TRP B CA 1
ATOM 1891 C C . TRP B 1 78 ? 36.064 56.079 26.778 1.00 11.51 226 TRP B C 1
ATOM 1892 O O . TRP B 1 78 ? 35.284 56.727 27.468 1.00 11.40 226 TRP B O 1
ATOM 1903 N N A CYS B 1 79 ? 36.803 55.098 27.260 0.70 11.81 227 CYS B N 1
ATOM 1904 N N B CYS B 1 79 ? 36.789 55.080 27.264 0.30 11.69 227 CYS B N 1
ATOM 1905 C CA A CYS B 1 79 ? 36.629 54.629 28.634 0.70 12.34 227 CYS B CA 1
ATOM 1906 C CA B CYS B 1 79 ? 36.658 54.666 28.659 0.30 11.84 227 CYS B CA 1
ATOM 1907 C C A CYS B 1 79 ? 37.928 54.679 29.404 0.70 12.23 227 CYS B C 1
ATOM 1908 C C B CYS B 1 79 ? 37.966 54.771 29.392 0.30 12.05 227 CYS B C 1
ATOM 1909 O O A CYS B 1 79 ? 38.936 54.244 28.877 0.70 12.48 227 CYS B O 1
ATOM 1910 O O B CYS B 1 79 ? 39.024 54.524 28.830 0.30 12.26 227 CYS B O 1
ATOM 1915 N N . ALA B 1 80 ? 37.875 55.120 30.665 1.00 11.97 228 ALA B N 1
ATOM 1916 C CA . ALA B 1 80 ? 39.036 55.118 31.543 1.00 13.16 228 ALA B CA 1
ATOM 1917 C C . ALA B 1 80 ? 39.473 53.717 31.931 1.00 13.71 228 ALA B C 1
ATOM 1918 O O . ALA B 1 80 ? 40.603 53.537 32.348 1.00 15.58 228 ALA B O 1
ATOM 1920 N N . SER B 1 81 ? 38.594 52.729 31.797 1.00 14.52 229 SER B N 1
ATOM 1921 C CA . SE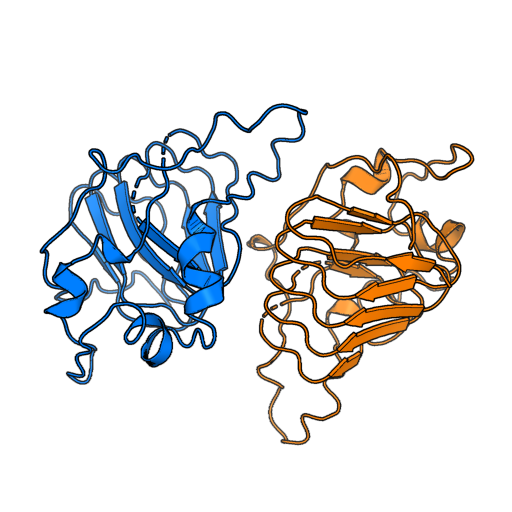R B 1 81 ? 38.962 51.336 32.075 1.00 14.84 229 SER B CA 1
ATOM 1922 C C . SER B 1 81 ? 38.472 50.384 30.967 1.00 14.81 229 SER B C 1
ATOM 1923 O O . SER B 1 81 ? 37.779 50.797 30.046 1.00 15.54 229 SER B O 1
ATOM 1926 N N . THR B 1 82 ? 38.870 49.121 31.023 1.00 14.85 230 THR B N 1
ATOM 1927 C CA . THR B 1 82 ? 38.382 48.146 30.064 1.00 14.63 230 THR B CA 1
ATOM 1928 C C . THR B 1 82 ? 36.848 47.884 30.202 1.00 13.34 230 THR B C 1
ATOM 1929 O O . THR B 1 82 ? 36.376 47.537 31.257 1.00 12.46 230 THR B O 1
ATOM 1933 N N . PRO B 1 83 ? 36.078 48.059 29.112 1.00 13.22 231 PRO B N 1
ATOM 1934 C CA . PRO B 1 83 ? 34.663 47.727 29.153 1.00 12.95 231 PRO B CA 1
ATOM 1935 C C . PRO B 1 83 ? 34.448 46.255 29.507 1.00 13.79 231 PRO B C 1
ATOM 1936 O O . PRO B 1 83 ? 35.231 45.419 29.084 1.00 13.68 231 PRO B O 1
ATOM 1940 N N . ILE B 1 84 ? 33.417 45.965 30.302 1.00 14.13 232 ILE B N 1
ATOM 1941 C CA . ILE B 1 84 ? 33.047 44.607 30.687 1.00 15.15 232 ILE B CA 1
ATOM 1942 C C . ILE B 1 84 ? 31.723 44.231 30.036 1.00 14.77 232 ILE B C 1
ATOM 1943 O O . ILE B 1 84 ? 30.769 45.018 30.057 1.00 15.46 232 ILE B O 1
ATOM 1948 N N . ILE B 1 85 ? 31.657 43.061 29.411 1.00 13.76 233 ILE B N 1
ATOM 1949 C CA . ILE B 1 85 ? 30.397 42.568 28.887 1.00 13.41 233 ILE B CA 1
ATOM 1950 C C . ILE B 1 85 ? 30.027 41.265 29.549 1.00 13.47 233 ILE B C 1
ATOM 1951 O O . ILE B 1 85 ? 30.889 40.543 30.059 1.00 13.62 233 ILE B O 1
ATOM 1956 N N . GLU B 1 86 ? 28.737 40.970 29.511 1.00 13.91 234 GLU B N 1
ATOM 1957 C CA . GLU B 1 86 ? 28.180 39.788 30.142 1.00 16.08 234 GLU B CA 1
ATOM 1958 C C . GLU B 1 86 ? 26.910 39.389 29.406 1.00 15.52 234 GLU B C 1
ATOM 1959 O O . GLU B 1 86 ? 25.985 40.177 29.319 1.00 14.75 234 GLU B O 1
ATOM 1965 N N . GLU B 1 87 ? 26.846 38.147 28.929 1.00 16.68 235 GLU B N 1
ATOM 1966 C CA . GLU B 1 87 ? 25.684 37.667 28.165 1.00 17.65 235 GLU B CA 1
ATOM 1967 C C . GLU B 1 87 ? 25.382 38.619 26.986 1.00 16.65 235 GLU B C 1
ATOM 1968 O O . GLU B 1 87 ? 24.238 39.008 26.760 1.00 16.22 235 GLU B O 1
ATOM 1974 N N . CYS B 1 88 ? 26.437 39.024 26.275 1.00 14.81 236 CYS B N 1
ATOM 1975 C CA . CYS B 1 88 ? 26.305 39.880 25.111 1.00 14.92 236 CYS B CA 1
ATOM 1976 C C . CYS B 1 88 ? 26.783 39.139 23.872 1.00 15.17 236 CYS B C 1
ATOM 1977 O O . CYS B 1 88 ? 27.559 38.204 23.983 1.00 14.53 236 CYS B O 1
ATOM 1980 N N . ASP B 1 89 ? 26.330 39.564 22.697 1.00 16.23 237 ASP B N 1
ATOM 1981 C CA . ASP B 1 89 ? 26.778 38.934 21.442 1.00 16.39 237 ASP B CA 1
ATOM 1982 C C . ASP B 1 89 ? 26.627 39.925 20.312 1.00 14.50 237 ASP B C 1
ATOM 1983 O O . ASP B 1 89 ? 25.806 40.844 20.406 1.00 12.66 237 ASP B O 1
ATOM 1988 N N . ALA B 1 90 ? 27.438 39.741 19.265 1.00 13.94 238 ALA B N 1
ATOM 1989 C CA . ALA B 1 90 ? 27.441 40.594 18.081 1.00 13.18 238 ALA B CA 1
ATOM 1990 C C . ALA B 1 90 ? 27.719 42.044 18.504 1.00 13.37 238 ALA B C 1
ATOM 1991 O O . ALA B 1 90 ? 27.043 42.980 18.052 1.00 12.48 238 ALA B O 1
ATOM 2001 N N . ARG B 1 92 ? 30.324 45.203 18.551 1.00 10.47 240 ARG B N 1
ATOM 2002 C CA . ARG B 1 92 ? 31.445 45.747 17.799 1.00 10.47 240 ARG B CA 1
A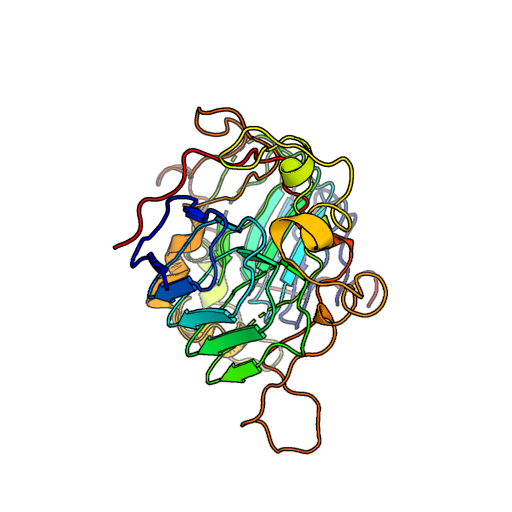TOM 2003 C C . ARG B 1 92 ? 31.873 47.073 18.424 1.00 9.38 240 ARG B C 1
ATOM 2004 O O . ARG B 1 92 ? 31.034 47.928 18.678 1.00 9.30 240 ARG B O 1
ATOM 2012 N N . PHE B 1 93 ? 33.171 47.251 18.607 1.00 9.21 241 PHE B N 1
ATOM 2013 C CA . PHE B 1 93 ? 33.733 48.427 19.282 1.00 8.93 241 PHE B CA 1
ATOM 2014 C C . PHE B 1 93 ? 34.556 49.341 18.401 1.00 9.87 241 PHE B C 1
ATOM 2015 O O . PHE B 1 93 ? 35.437 48.912 17.647 1.00 10.46 241 PHE B O 1
ATOM 2023 N N . GLY B 1 94 ? 34.277 50.628 18.541 1.00 9.79 242 GLY B N 1
ATOM 2024 C CA . GLY B 1 94 ? 35.010 51.682 17.874 1.00 10.50 242 GLY B CA 1
ATOM 2025 C C . GLY B 1 94 ? 35.311 52.824 18.851 1.00 10.79 242 GLY B C 1
ATOM 2026 O O . GLY B 1 94 ? 34.962 52.747 20.037 1.00 10.99 242 GLY B O 1
ATOM 2027 N N . PRO B 1 95 ? 35.988 53.876 18.361 1.00 11.04 243 PRO B N 1
ATOM 2028 C CA . PRO B 1 95 ? 36.341 55.047 19.155 1.00 11.00 243 PRO B CA 1
ATOM 2029 C C . PRO B 1 95 ? 35.251 56.141 19.154 1.00 10.63 243 PRO B C 1
ATOM 2030 O O . PRO B 1 95 ? 34.563 56.376 18.123 1.00 9.58 243 PRO B O 1
ATOM 2034 N N . TYR B 1 96 ? 35.162 56.828 20.291 1.00 9.94 244 TYR B N 1
ATOM 2035 C CA . TYR B 1 96 ? 34.214 57.914 20.548 1.00 10.07 244 TYR B CA 1
ATOM 2036 C C . TYR B 1 96 ? 34.368 59.088 19.578 1.00 10.59 244 TYR B C 1
ATOM 2037 O O . TYR B 1 96 ? 33.423 59.812 19.293 1.00 10.38 244 TYR B O 1
ATOM 2046 N N . ARG B 1 97 ? 35.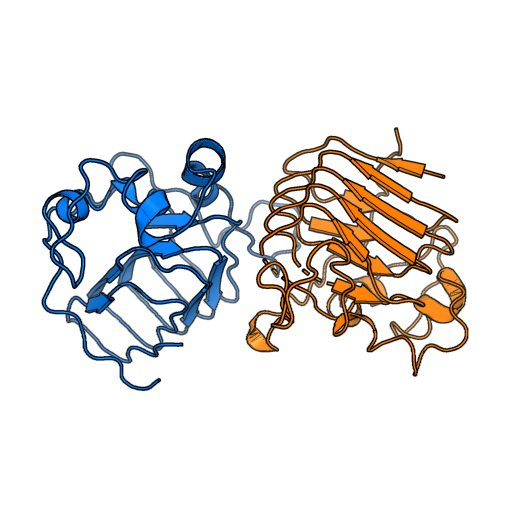579 59.270 19.080 1.00 12.06 245 ARG B N 1
ATOM 2047 C CA . ARG B 1 97 ? 35.868 60.318 18.130 1.00 13.01 245 ARG B CA 1
ATOM 2048 C C . ARG B 1 97 ? 35.007 60.211 16.843 1.00 12.99 245 ARG B C 1
ATOM 2049 O O . ARG B 1 97 ? 34.883 61.190 16.120 1.00 13.60 245 ARG B O 1
ATOM 2057 N N . CYS B 1 98 ? 34.422 59.045 16.567 1.00 12.09 246 CYS B N 1
ATOM 2058 C CA . CYS B 1 98 ? 33.480 58.897 15.457 1.00 12.22 246 CYS B CA 1
ATOM 2059 C C . CYS B 1 98 ? 32.247 59.754 15.628 1.00 12.14 246 CYS B C 1
ATOM 2060 O O . CYS B 1 98 ? 31.565 60.021 14.636 1.00 12.23 246 CYS B O 1
ATOM 2063 N N . TRP B 1 99 ? 31.934 60.185 16.855 1.00 11.57 247 TRP B N 1
ATOM 2064 C CA . TRP B 1 99 ? 30.870 61.169 17.006 1.00 12.10 247 TRP B CA 1
ATOM 2065 C C . TRP B 1 99 ? 31.425 62.563 16.731 1.00 13.40 247 TRP B C 1
ATOM 2066 O O . TRP B 1 99 ? 31.712 63.340 17.658 1.00 14.02 247 TRP B O 1
ATOM 2077 N N . VAL B 1 100 ? 31.595 62.860 15.441 1.00 14.38 248 VAL B N 1
ATOM 2078 C CA . VAL B 1 100 ? 32.090 64.145 14.979 1.00 15.10 248 VAL B CA 1
ATOM 2079 C C . VAL B 1 100 ? 31.183 65.274 15.459 1.00 14.88 248 VAL B C 1
ATOM 2080 O O . VAL B 1 100 ? 31.658 66.355 15.791 1.00 16.02 248 VAL B O 1
ATOM 2084 N N . GLY B 1 101 ? 29.879 65.034 15.517 1.00 14.59 249 GLY B N 1
ATOM 2085 C CA . GLY B 1 101 ? 28.923 66.064 15.939 1.00 14.35 249 GLY B CA 1
ATOM 2086 C C . GLY B 1 101 ? 29.040 66.586 17.369 1.00 14.11 249 GLY B C 1
ATOM 2087 O O . GLY B 1 101 ? 28.471 67.632 17.698 1.00 13.31 249 GLY B O 1
ATOM 2088 N N . LEU B 1 102 ? 29.716 65.836 18.241 1.00 12.99 250 LEU B N 1
ATOM 2089 C CA . LEU B 1 102 ? 29.995 66.309 19.600 1.00 12.87 250 LEU B CA 1
ATOM 2090 C C . LEU B 1 102 ? 30.708 67.670 19.566 1.00 13.96 250 LEU B C 1
ATOM 2091 O O . LEU B 1 102 ? 30.427 68.561 20.370 1.00 13.57 250 LEU B O 1
ATOM 2096 N N . LEU B 1 103 ? 31.604 67.823 18.595 1.00 14.96 251 LEU B N 1
ATOM 2097 C CA . LEU B 1 103 ? 32.396 69.028 18.487 1.00 16.41 251 LEU B CA 1
ATOM 2098 C C . LEU B 1 103 ? 31.558 70.258 18.134 1.00 17.36 251 LEU B C 1
ATOM 2099 O O . LEU B 1 103 ? 31.958 71.372 18.438 1.00 17.82 251 LEU B O 1
ATOM 2104 N N . SER B 1 104 ? 30.383 70.041 17.546 1.00 17.82 252 SER B N 1
ATOM 2105 C CA . SER B 1 104 ? 29.423 71.114 17.240 1.00 18.37 252 SER B CA 1
ATOM 2106 C C . SER B 1 104 ? 28.277 71.138 18.246 1.00 18.35 252 SER B C 1
ATOM 2107 O O . SER B 1 104 ? 27.236 71.756 18.005 1.00 19.84 252 SER B O 1
ATOM 2110 N N . SER B 1 105 ? 28.483 70.477 19.381 1.00 17.66 253 SER B N 1
ATOM 2111 C CA . SER B 1 105 ? 27.511 70.441 20.457 1.00 16.80 253 SER B CA 1
ATOM 2112 C C . SER B 1 105 ? 28.051 71.249 21.625 1.00 16.90 253 SER B C 1
ATOM 2113 O O . SER B 1 105 ? 29.210 71.666 21.627 1.00 15.39 253 SER B O 1
ATOM 2116 N N . CYS B 1 106 ? 27.207 71.460 22.631 1.00 18.16 254 CYS B N 1
ATOM 2117 C CA . CYS B 1 106 ? 27.639 72.150 23.839 1.00 18.49 254 CYS B CA 1
ATOM 2118 C C . CYS B 1 106 ? 27.153 71.489 25.127 1.00 18.25 254 CYS B C 1
ATOM 2119 O O . CYS B 1 106 ? 26.227 70.694 25.102 1.00 17.01 254 CYS B O 1
ATOM 2122 N N . THR B 1 107 ? 27.789 71.830 26.254 1.00 18.84 255 THR B N 1
ATOM 2123 C CA . THR B 1 107 ? 27.347 71.349 27.555 1.00 19.85 255 THR B CA 1
ATOM 2124 C C . THR B 1 107 ? 26.078 72.087 27.935 1.00 23.19 255 THR B C 1
ATOM 2125 O O . THR B 1 107 ? 25.567 72.915 27.166 1.00 21.68 255 THR B O 1
ATOM 2129 N N . GLU B 1 108 ? 25.546 71.759 29.101 1.00 26.82 256 GLU B N 1
ATOM 2130 C CA . GLU B 1 108 ? 24.337 72.399 29.592 1.00 35.04 256 GLU B CA 1
ATOM 2131 C C . GLU B 1 108 ? 24.567 73.910 29.773 1.00 34.14 256 GLU B C 1
ATOM 2132 O O . GLU B 1 108 ? 23.687 74.698 29.474 1.00 33.44 256 GLU B O 1
ATOM 2138 N N . ASP B 1 109 ? 25.770 74.286 30.214 1.00 33.44 257 ASP B N 1
ATOM 2139 C CA . ASP B 1 109 ? 26.164 75.685 30.387 1.00 34.03 257 ASP B CA 1
ATOM 2140 C C . ASP B 1 109 ? 26.625 76.417 29.125 1.00 31.09 257 ASP B C 1
ATOM 2141 O O . ASP B 1 109 ? 27.046 77.564 29.209 1.00 30.80 257 ASP B O 1
ATOM 2146 N N . GLY B 1 110 ? 26.553 75.770 27.970 1.00 27.05 258 GLY B N 1
ATOM 2147 C CA . GLY B 1 110 ? 26.939 76.398 26.725 1.00 25.76 258 GLY B CA 1
ATOM 2148 C C . GLY B 1 110 ? 28.408 76.282 26.374 1.00 25.49 258 GLY B C 1
ATOM 2149 O O . GLY B 1 110 ? 28.830 76.832 25.368 1.00 26.89 258 GLY B O 1
ATOM 2150 N N . LYS B 1 111 ? 29.192 75.554 27.165 1.00 25.03 259 LYS B N 1
ATOM 2151 C CA . LYS B 1 111 ? 30.611 75.350 26.847 1.00 25.43 259 LYS B CA 1
ATOM 2152 C C . LYS B 1 111 ? 30.781 74.401 25.673 1.00 23.27 259 LYS B C 1
ATOM 2153 O O . LYS B 1 111 ? 30.022 73.448 25.504 1.00 21.15 259 LYS B O 1
ATOM 2159 N N . THR B 1 112 ? 31.792 74.681 24.867 1.00 22.55 260 THR B N 1
ATOM 2160 C CA . THR B 1 112 ? 32.107 73.909 23.686 1.00 22.19 260 THR B CA 1
ATOM 2161 C C . THR B 1 112 ? 33.602 73.665 23.728 1.00 22.52 260 THR B C 1
ATOM 2162 O O . THR B 1 112 ? 34.339 74.476 24.287 1.00 24.60 260 THR B O 1
ATOM 2166 N N . TYR B 1 113 ? 34.044 72.544 23.161 1.00 21.91 261 TYR B N 1
ATOM 2167 C CA . TYR B 1 113 ? 35.473 72.218 23.098 1.00 21.92 261 TYR B CA 1
ATOM 2168 C C . TYR B 1 113 ? 35.782 71.760 21.686 1.00 23.16 261 TYR B C 1
ATOM 2169 O O . TYR B 1 113 ? 34.909 71.227 20.977 1.00 24.90 261 TYR B O 1
ATOM 2178 N N . ALA B 1 114 ? 37.026 71.958 21.273 1.00 24.59 262 ALA B N 1
ATOM 2179 C CA . ALA B 1 114 ? 37.411 71.774 19.880 1.00 24.84 262 ALA B CA 1
ATOM 2180 C C . ALA B 1 114 ? 37.823 70.353 19.537 1.00 22.07 262 ALA B C 1
ATOM 2181 O O . ALA B 1 114 ? 37.896 70.003 18.360 1.00 20.90 262 ALA B O 1
ATOM 2183 N N . THR B 1 115 ? 38.094 69.534 20.554 1.00 20.19 263 THR B N 1
ATOM 2184 C CA . THR B 1 115 ? 38.501 68.144 20.341 1.00 18.47 263 THR B CA 1
ATOM 2185 C C . THR B 1 115 ? 37.796 67.184 21.312 1.00 17.05 263 THR B C 1
ATOM 2186 O O . THR B 1 115 ? 37.264 67.598 22.366 1.00 15.82 263 THR B O 1
ATOM 2190 N N . HIS B 1 116 ? 37.842 65.896 20.984 1.00 15.55 264 HIS B N 1
ATOM 2191 C CA . HIS B 1 116 ? 37.221 64.900 21.848 1.00 14.89 264 HIS B CA 1
ATOM 2192 C C . HIS B 1 116 ? 38.010 64.739 23.145 1.00 14.70 264 HIS B C 1
ATOM 2193 O O . HIS B 1 116 ? 37.419 64.600 24.206 1.00 13.77 264 HIS B O 1
ATOM 2200 N N . ALA B 1 117 ? 39.336 64.817 23.060 1.00 15.20 265 ALA B N 1
ATOM 2201 C CA . ALA B 1 117 ? 40.176 64.753 24.252 1.00 15.16 265 ALA B CA 1
ATOM 2202 C C . ALA B 1 117 ? 39.807 65.827 25.270 1.00 15.07 265 ALA B C 1
ATOM 2203 O O . ALA B 1 117 ? 39.733 65.530 26.448 1.00 14.02 265 ALA B O 1
ATOM 2205 N N A GLU B 1 118 ? 39.571 67.053 24.801 0.50 15.88 266 GLU B N 1
ATOM 2206 N N B GLU B 1 118 ? 39.549 67.061 24.828 0.50 15.53 266 GLU B N 1
ATOM 2207 C CA A GLU B 1 118 ? 39.162 68.151 25.671 0.50 16.82 266 GLU B CA 1
ATOM 2208 C CA B GLU B 1 118 ? 39.188 68.117 25.775 0.50 16.30 266 GLU B CA 1
ATOM 2209 C C A GLU B 1 118 ? 37.804 67.897 26.312 0.50 15.99 266 GLU B C 1
ATOM 2210 C C B GLU B 1 118 ? 37.770 67.942 26.328 0.50 15.69 266 GLU B C 1
ATOM 2211 O O A GLU B 1 118 ? 37.638 68.088 27.510 0.50 15.46 266 GLU B O 1
ATOM 2212 O O B GLU B 1 118 ? 37.526 68.222 27.494 0.50 15.19 266 GLU B O 1
ATOM 2223 N N . TRP B 1 119 ? 36.836 67.462 25.514 1.00 15.39 267 TRP B N 1
ATOM 2224 C CA . TRP B 1 119 ? 35.518 67.082 26.043 1.00 14.88 267 TRP B CA 1
ATOM 2225 C C . TRP B 1 119 ? 35.627 66.017 27.138 1.00 14.98 267 TRP B C 1
ATOM 2226 O O . TRP B 1 119 ? 35.026 66.123 28.220 1.00 16.01 267 TRP B O 1
ATOM 2237 N N . VAL B 1 120 ? 36.387 64.980 26.850 1.00 14.59 268 VAL B N 1
ATOM 2238 C CA . VAL B 1 120 ? 36.509 63.855 27.765 1.00 14.72 268 VAL B CA 1
ATOM 2239 C C . VAL B 1 120 ? 37.284 64.248 29.026 1.00 15.00 268 VAL B C 1
ATOM 2240 O O . VAL B 1 120 ? 36.954 63.788 30.113 1.00 13.20 268 VAL B O 1
ATOM 2244 N N . SER B 1 121 ? 38.307 65.096 28.880 1.00 15.43 269 SER B N 1
ATOM 2245 C CA . SER B 1 121 ? 39.058 65.594 30.037 1.00 16.88 269 SER B CA 1
ATOM 2246 C C . SER B 1 121 ? 38.209 66.566 30.891 1.00 18.38 269 SER B C 1
ATOM 2247 O O . SER B 1 121 ? 38.083 66.389 32.097 1.00 16.88 269 SER B O 1
ATOM 2250 N N . ARG B 1 122 ? 37.602 67.569 30.244 1.00 18.42 270 ARG B N 1
ATOM 2251 C CA . ARG B 1 122 ? 36.913 68.644 30.954 1.00 20.15 270 ARG B CA 1
ATOM 2252 C C . ARG B 1 122 ? 35.512 68.250 31.451 1.00 18.27 270 ARG B C 1
ATOM 2253 O O . ARG B 1 122 ? 35.164 68.578 32.578 1.00 19.34 270 ARG B O 1
ATOM 2261 N N . VAL B 1 123 ? 34.722 67.543 30.641 1.00 16.06 271 VAL B N 1
ATOM 2262 C CA . VAL B 1 123 ? 33.361 67.132 31.036 1.00 15.02 271 VAL B CA 1
ATOM 2263 C C . VAL B 1 123 ? 33.359 65.714 31.640 1.00 14.97 271 VAL B C 1
ATOM 2264 O O . VAL B 1 123 ? 32.701 65.475 32.657 1.00 13.57 271 VAL B O 1
ATOM 2268 N N . GLY B 1 124 ? 34.130 64.793 31.043 1.00 14.47 272 GLY B N 1
ATOM 2269 C CA . GLY B 1 124 ? 34.245 63.436 31.537 1.00 14.63 272 GLY B CA 1
ATOM 2270 C C . GLY B 1 124 ? 35.134 63.217 32.753 1.00 15.71 272 GLY B C 1
ATOM 2271 O O . GLY B 1 124 ? 35.064 62.174 33.415 1.00 14.10 272 GLY B O 1
ATOM 2272 N N . GLU B 1 125 ? 36.010 64.175 33.015 1.00 17.62 273 GLU B N 1
ATOM 2273 C CA . GLU B 1 125 ? 36.962 64.092 34.112 1.00 18.66 273 GLU B CA 1
ATOM 2274 C C . GLU B 1 125 ? 37.898 62.888 33.983 1.00 19.25 273 GLU B C 1
ATOM 2275 O O . GLU B 1 125 ? 38.259 62.282 34.975 1.00 17.34 273 GLU B O 1
ATOM 2281 N N . ILE B 1 126 ? 38.306 62.554 32.764 1.00 18.54 274 ILE B N 1
ATOM 2282 C CA . ILE B 1 126 ? 39.359 61.557 32.578 1.00 19.71 274 ILE B CA 1
ATOM 2283 C C . ILE B 1 126 ? 40.615 62.374 32.363 1.00 21.49 274 ILE B C 1
ATOM 2284 O O . ILE B 1 126 ? 40.701 63.113 31.391 1.00 21.26 274 ILE B O 1
ATOM 2289 N N . GLU B 1 127 ? 41.570 62.262 33.278 1.00 23.22 275 GLU B N 1
ATOM 2290 C CA . GLU B 1 127 ? 42.804 63.043 33.193 1.00 30.17 275 GLU B CA 1
ATOM 2291 C C . GLU B 1 127 ? 43.743 62.489 32.109 1.00 27.16 275 GLU B C 1
ATOM 2292 O O . GLU B 1 127 ? 44.279 63.266 31.321 1.00 22.75 275 GLU B O 1
ATOM 2298 N N . ASP B 1 128 ? 43.933 61.160 32.060 1.00 24.22 276 ASP B N 1
ATOM 2299 C CA . ASP B 1 128 ? 44.902 60.581 31.109 1.00 22.64 276 ASP B CA 1
ATOM 2300 C C . ASP B 1 128 ? 44.234 60.192 29.797 1.00 18.84 276 ASP B C 1
ATOM 2301 O O . ASP B 1 128 ? 43.961 59.032 29.551 1.00 17.04 276 ASP B O 1
ATOM 2306 N N . THR B 1 129 ? 43.953 61.195 28.983 1.00 18.82 277 THR B N 1
ATOM 2307 C CA . THR B 1 129 ? 43.227 61.015 27.736 1.00 20.17 277 THR B CA 1
ATOM 2308 C C . THR B 1 129 ? 44.023 60.200 26.701 1.00 21.13 277 THR B C 1
ATOM 2309 O O . THR B 1 129 ? 43.445 59.380 26.008 1.00 19.10 277 THR B O 1
ATOM 2313 N N . ALA B 1 130 ? 45.338 60.409 26.624 1.00 23.16 278 ALA B N 1
ATOM 2314 C CA . ALA B 1 130 ? 46.178 59.706 25.647 1.00 26.76 278 ALA B CA 1
ATOM 2315 C C . ALA B 1 130 ? 46.125 58.184 25.805 1.00 25.73 278 ALA B C 1
ATOM 2316 O O . ALA B 1 130 ? 45.953 57.463 24.833 1.00 29.00 278 ALA B O 1
ATOM 2318 N N A ARG B 1 131 ? 46.301 57.723 27.040 0.50 25.67 279 ARG B N 1
ATOM 2319 N N B ARG B 1 131 ? 46.258 57.692 27.026 0.50 24.04 279 ARG B N 1
ATOM 2320 C CA A ARG B 1 131 ? 46.252 56.302 27.344 0.50 26.89 279 ARG B CA 1
ATOM 2321 C CA B ARG B 1 131 ? 46.296 56.260 27.247 0.50 24.37 279 ARG B CA 1
ATOM 2322 C C A ARG B 1 131 ? 44.889 55.772 26.980 0.50 24.91 279 ARG B C 1
ATOM 2323 C C B ARG B 1 131 ? 44.919 55.611 27.265 0.50 24.19 279 ARG B C 1
ATOM 2324 O O A ARG B 1 131 ? 44.743 54.925 26.097 0.50 23.46 279 ARG B O 1
ATOM 2325 O O B ARG B 1 131 ? 44.797 54.420 26.995 0.50 26.14 279 ARG B O 1
ATOM 2340 N N . THR B 1 132 ? 43.883 56.369 27.612 1.00 21.97 280 THR B N 1
ATOM 2341 C CA . THR B 1 132 ? 42.571 55.775 27.698 1.00 19.17 280 THR B CA 1
ATOM 2342 C C . THR B 1 132 ? 41.864 55.726 26.345 1.00 18.02 280 THR B C 1
ATOM 2343 O O . THR B 1 132 ? 40.986 54.897 26.179 1.00 17.02 280 THR B O 1
ATOM 2347 N N . GLU B 1 133 ? 42.247 56.577 25.393 1.00 17.22 281 GLU B N 1
ATOM 2348 C CA . GLU B 1 133 ? 41.539 56.640 24.118 1.00 17.57 281 GLU B CA 1
ATOM 2349 C C . GLU B 1 133 ? 41.456 55.277 23.433 1.00 18.33 281 GLU B C 1
ATOM 2350 O O . GLU B 1 133 ? 40.430 54.955 22.839 1.00 15.99 281 GLU B O 1
ATOM 2356 N N . GLN B 1 134 ? 42.502 54.469 23.580 1.00 21.74 282 GLN B N 1
ATOM 2357 C CA . GLN B 1 134 ? 42.607 53.141 22.949 1.00 24.02 282 GLN B CA 1
ATOM 2358 C C . GLN B 1 134 ? 42.054 51.979 23.760 1.00 22.05 282 GLN B C 1
ATOM 2359 O O . GLN B 1 134 ? 42.206 50.843 23.351 1.00 25.85 282 GLN B O 1
ATOM 2365 N N . ASN B 1 135 ? 41.423 52.230 24.898 1.00 22.33 283 ASN B N 1
ATOM 2366 C CA . ASN B 1 135 ? 40.826 51.159 25.688 1.00 21.02 283 ASN B CA 1
ATOM 2367 C C . ASN B 1 135 ? 39.700 50.436 24.961 1.00 20.11 283 ASN B C 1
ATOM 2368 O O . ASN B 1 135 ? 39.344 49.325 25.347 1.00 19.90 283 ASN B O 1
ATOM 2373 N N . TYR B 1 136 ? 39.099 51.065 23.953 1.00 20.93 284 TYR B N 1
ATOM 2374 C CA . TYR B 1 136 ? 37.967 50.421 23.250 1.00 21.29 284 TYR B CA 1
ATOM 2375 C C . TYR B 1 136 ? 38.363 49.171 22.464 1.00 21.13 284 TYR B C 1
ATOM 2376 O O . TYR B 1 136 ? 37.499 48.360 22.143 1.00 26.10 284 TYR B O 1
ATOM 2385 N N . VAL B 1 137 ? 39.650 48.987 22.170 1.00 21.21 285 VAL B N 1
ATOM 2386 C CA . VAL B 1 137 ? 40.067 47.772 21.472 1.00 22.26 285 VAL B CA 1
ATOM 2387 C C . VAL B 1 137 ? 40.171 46.593 22.427 1.00 22.30 285 VAL B C 1
ATOM 2388 O O . VAL B 1 137 ? 40.321 45.486 21.978 1.00 22.79 285 VAL B O 1
ATOM 2392 N N . LYS B 1 138 ? 40.122 46.827 23.738 1.00 24.96 286 LYS B N 1
ATOM 2393 C CA . LYS B 1 138 ? 40.190 45.738 24.708 1.00 28.48 286 LYS B CA 1
ATOM 2394 C C . LYS B 1 138 ? 38.858 45.645 25.423 1.00 24.24 286 LYS B C 1
ATOM 2395 O O . LYS B 1 138 ? 38.415 46.610 25.985 1.00 36.33 286 LYS B O 1
ATOM 2401 N N . VAL B 1 139 ? 38.230 44.480 25.412 1.00 19.67 287 VAL B N 1
ATOM 2402 C CA . VAL B 1 139 ? 36.940 44.284 26.063 1.00 15.99 287 VAL B CA 1
ATOM 2403 C C . VAL B 1 139 ? 37.086 43.059 26.967 1.00 14.79 287 VAL B C 1
ATOM 2404 O O . VAL B 1 139 ? 37.801 42.114 26.629 1.00 13.12 287 VAL B O 1
ATOM 2408 N N . ASP B 1 140 ? 36.411 43.091 28.111 1.00 13.82 288 ASP B N 1
ATOM 2409 C CA . ASP B 1 140 ? 36.530 42.046 29.152 1.00 14.91 288 ASP B CA 1
ATOM 2410 C C . ASP B 1 140 ? 35.258 41.215 29.176 1.00 14.20 288 ASP B C 1
ATOM 2411 O O . ASP B 1 140 ? 34.301 41.546 29.857 1.00 14.18 288 ASP B O 1
ATOM 2416 N N . ASP B 1 141 ? 35.226 40.154 28.381 1.00 15.47 289 ASP B N 1
ATOM 2417 C CA . ASP B 1 141 ? 34.069 39.256 28.330 1.00 14.63 289 ASP B CA 1
ATOM 2418 C C . ASP B 1 141 ? 34.420 38.183 29.347 1.00 15.75 289 ASP B C 1
ATOM 2419 O O . ASP B 1 141 ? 34.861 37.091 28.991 1.00 15.92 289 ASP B O 1
ATOM 2424 N N . PHE B 1 142 ? 34.261 38.530 30.616 1.00 15.98 290 PHE B N 1
ATOM 2425 C CA . PHE B 1 142 ? 34.878 37.782 31.713 1.00 18.66 290 PHE B CA 1
ATOM 2426 C C . PHE B 1 142 ? 34.336 36.347 31.908 1.00 20.43 290 PHE B C 1
ATOM 2427 O O . PHE B 1 142 ? 35.055 35.497 32.411 1.00 21.07 290 PHE B O 1
ATOM 2435 N N . GLN B 1 143 ? 33.099 36.076 31.492 1.00 21.40 291 GLN B N 1
ATOM 2436 C CA . GLN B 1 143 ? 32.563 34.724 31.586 1.00 23.31 291 GLN B CA 1
ATOM 2437 C C . GLN B 1 143 ? 33.091 33.812 30.482 1.00 24.64 291 GLN B C 1
ATOM 2438 O O . GLN B 1 143 ? 32.953 32.592 30.577 1.00 27.64 291 GLN B O 1
ATOM 2444 N N . TRP B 1 144 ? 33.675 34.378 29.426 1.00 23.75 292 TRP B N 1
ATOM 2445 C CA . TRP B 1 144 ? 34.313 33.557 28.395 1.00 24.36 292 TRP B CA 1
ATOM 2446 C C . TRP B 1 144 ? 35.687 33.127 28.914 1.00 27.14 292 TRP B C 1
ATOM 2447 O O . TRP B 1 144 ? 36.654 33.892 28.893 1.00 23.73 292 TRP B O 1
ATOM 2458 N N . VAL B 1 145 ? 35.754 31.905 29.411 1.00 28.81 293 VAL B N 1
ATOM 2459 C CA . VAL B 1 145 ? 36.986 31.416 30.041 1.00 35.17 293 VAL B CA 1
ATOM 2460 C C . VAL B 1 145 ? 37.767 30.421 29.191 1.00 39.57 293 VAL B C 1
ATOM 2461 O O . VAL B 1 145 ? 38.843 30.006 29.607 1.00 45.25 293 VAL B O 1
ATOM 2465 N N . LYS B 1 146 ? 37.258 30.057 28.007 1.00 42.35 294 LYS B N 1
ATOM 2466 C CA . LYS B 1 146 ? 38.067 29.287 27.044 1.00 47.49 294 LYS B CA 1
ATOM 2467 C C . LYS B 1 146 ? 39.331 30.075 26.698 1.00 52.11 294 LYS B C 1
ATOM 2468 O O . LYS B 1 146 ? 39.396 31.281 26.918 1.00 42.09 294 LYS B O 1
ATOM 2474 N N . LYS B 1 147 ? 40.326 29.384 26.147 1.00 69.62 295 LYS B N 1
ATOM 2475 C CA . LYS B 1 147 ? 41.636 29.994 25.844 1.00 77.26 295 LYS B CA 1
ATOM 2476 C C . LYS B 1 147 ? 41.588 30.923 24.624 1.00 71.52 295 LYS B C 1
ATOM 2477 O O . LYS B 1 147 ? 42.240 31.972 24.605 1.00 68.58 295 LYS B O 1
ATOM 2483 N N . ARG B 1 148 ? 40.787 30.552 23.627 1.00 62.34 296 ARG B N 1
ATOM 2484 C CA . ARG B 1 148 ? 40.663 31.347 22.408 1.00 51.30 296 ARG B CA 1
ATOM 2485 C C . ARG B 1 148 ? 39.890 32.665 22.635 1.00 38.89 296 ARG B C 1
ATOM 2486 O O . ARG B 1 148 ? 39.135 32.810 23.593 1.00 33.87 296 ARG B O 1
ATOM 2494 N N . ALA B 1 149 ? 40.135 33.635 21.762 1.00 33.48 297 ALA B N 1
ATOM 2495 C CA . ALA B 1 149 ? 39.399 34.900 21.743 1.00 32.71 297 ALA B CA 1
ATOM 2496 C C . ALA B 1 149 ? 37.885 34.681 21.818 1.00 26.65 297 ALA B C 1
ATOM 2497 O O . ALA B 1 149 ? 37.359 33.707 21.242 1.00 24.21 297 ALA B O 1
ATOM 2499 N N . SER B 1 150 ? 37.197 35.573 22.536 1.00 21.57 298 SER B N 1
ATOM 2500 C CA . SER B 1 150 ? 35.734 35.535 22.614 1.00 18.73 298 SER B CA 1
ATOM 2501 C C . SER B 1 150 ? 35.173 35.797 21.232 1.00 16.40 298 SER B C 1
ATOM 2502 O O . SER B 1 150 ? 35.710 36.646 20.529 1.00 16.60 298 SER B O 1
ATOM 2505 N N . PRO B 1 151 ? 34.098 35.083 20.840 1.00 15.03 299 PRO B N 1
ATOM 2506 C CA . PRO B 1 151 ? 33.457 35.345 19.556 1.00 14.27 299 PRO B CA 1
ATOM 2507 C C . PRO B 1 151 ? 32.349 36.365 19.705 1.00 12.96 299 PRO B C 1
ATOM 2508 O O . PRO B 1 151 ? 31.674 36.653 18.725 1.00 12.08 299 PRO B O 1
ATOM 2512 N N . HIS B 1 152 ? 32.148 36.894 20.916 1.00 12.03 300 HIS B N 1
ATOM 2513 C CA . HIS B 1 152 ? 31.011 37.796 21.177 1.00 11.50 300 HIS B CA 1
ATOM 2514 C C . HIS B 1 152 ? 31.220 39.264 20.870 1.00 11.40 300 HIS B C 1
ATOM 2515 O O . HIS B 1 152 ? 30.246 40.030 20.891 1.00 11.56 300 HIS B O 1
ATOM 2522 N N . TRP B 1 153 ? 32.478 39.668 20.658 1.00 11.30 301 TRP B N 1
ATOM 2523 C CA . TRP B 1 153 ? 32.834 41.036 20.347 1.00 11.25 301 TRP B CA 1
ATOM 2524 C C . TRP B 1 153 ? 34.015 41.114 19.378 1.00 11.90 301 TRP B C 1
ATOM 2525 O O . TRP B 1 153 ? 34.808 40.186 19.252 1.00 11.37 301 TRP B O 1
ATOM 2536 N N . CYS B 1 154 ? 34.119 42.238 18.686 1.00 12.71 302 CYS B N 1
ATOM 2537 C CA . CYS B 1 154 ? 35.248 42.530 17.828 1.00 13.60 302 CYS B CA 1
ATOM 2538 C C . CYS B 1 154 ? 35.402 44.050 17.706 1.00 13.54 302 CYS B C 1
ATOM 2539 O O . CYS B 1 154 ? 34.605 44.810 18.272 1.00 12.41 302 CYS B O 1
ATOM 2542 N N . VAL B 1 155 ? 36.453 44.469 17.007 1.00 13.58 303 VAL B N 1
ATOM 2543 C CA . VAL B 1 155 ? 36.784 45.875 16.777 1.00 14.75 303 VAL B CA 1
ATOM 2544 C C . VAL B 1 155 ? 36.361 46.240 15.353 1.00 13.72 303 VAL B C 1
ATOM 2545 O O . VAL B 1 155 ? 36.667 45.541 14.407 1.00 13.08 303 VAL B O 1
ATOM 2549 N N . LEU B 1 156 ? 35.604 47.316 15.228 1.00 13.52 304 LEU B N 1
ATOM 2550 C CA . LEU B 1 156 ? 35.165 47.819 13.929 1.00 14.23 304 LEU B CA 1
ATOM 2551 C C . LEU B 1 156 ? 36.361 48.138 13.057 1.00 16.31 304 LEU B C 1
ATOM 2552 O O . LEU B 1 156 ? 37.339 48.691 13.528 1.00 14.90 304 LEU B O 1
ATOM 2557 N N . ALA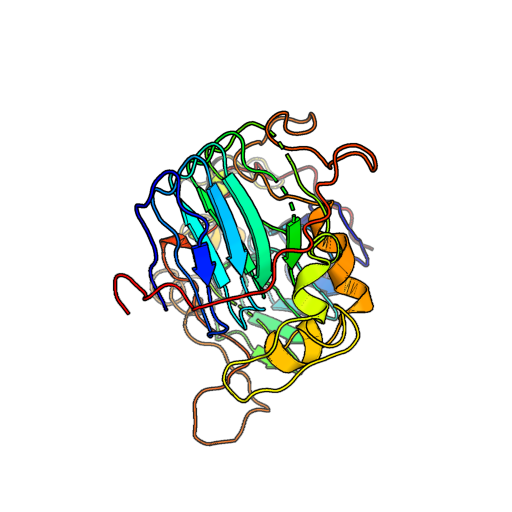 B 1 157 ? 36.263 47.776 11.785 1.00 19.28 305 ALA B N 1
ATOM 2558 C CA . ALA B 1 157 ? 37.224 48.204 10.786 1.00 24.70 305 ALA B CA 1
ATOM 2559 C C . ALA B 1 157 ? 36.961 49.678 10.465 1.00 26.05 305 ALA B C 1
ATOM 2560 O O . ALA B 1 157 ? 35.833 50.152 10.622 1.00 25.17 305 ALA B O 1
ATOM 2562 N N . ARG B 1 158 ? 37.987 50.386 10.004 1.00 29.64 306 ARG B N 1
ATOM 2563 C CA . ARG B 1 158 ? 37.855 51.799 9.599 1.00 35.24 306 ARG B CA 1
ATOM 2564 C C . ARG B 1 158 ? 36.620 52.087 8.756 1.00 30.91 306 ARG B C 1
ATOM 2565 O O . ARG B 1 158 ? 35.865 53.005 9.066 1.00 28.27 306 ARG B O 1
ATOM 2573 N N . GLU B 1 159 ? 36.396 51.290 7.718 1.00 29.49 307 GLU B N 1
ATOM 2574 C CA . GLU B 1 159 ? 35.266 51.516 6.795 1.00 34.04 307 GLU B CA 1
ATOM 2575 C C . GLU B 1 159 ? 33.889 51.173 7.354 1.00 30.10 307 GLU B C 1
ATOM 2576 O O . GLU B 1 159 ? 32.869 51.524 6.771 1.00 31.75 307 GLU B O 1
ATOM 2582 N N . GLU B 1 160 ? 33.851 50.470 8.471 1.00 25.89 308 GLU B N 1
ATOM 2583 C CA . GLU B 1 160 ? 32.591 50.194 9.123 1.00 25.45 308 GLU B CA 1
ATOM 2584 C C . GLU B 1 160 ? 32.289 51.239 10.186 1.00 20.55 308 GLU B C 1
ATOM 2585 O O . GLU B 1 160 ? 31.241 51.186 10.804 1.00 19.76 308 GLU B O 1
ATOM 2591 N N . GLU B 1 161 ? 33.185 52.187 10.419 1.00 18.41 309 GLU B N 1
ATOM 2592 C CA . GLU B 1 161 ? 32.916 53.205 11.442 1.00 17.68 309 GLU B CA 1
ATOM 2593 C C . GLU B 1 161 ? 31.786 54.139 10.976 1.00 15.95 309 GLU B C 1
ATOM 2594 O O . GLU B 1 161 ? 31.734 54.504 9.833 1.00 15.91 309 GLU B O 1
ATOM 2600 N N . ARG B 1 162 ? 30.863 54.478 11.865 1.00 14.05 310 ARG B N 1
ATOM 2601 C CA . ARG B 1 162 ? 29.785 55.407 11.541 1.00 13.49 310 ARG B CA 1
ATOM 2602 C C . ARG B 1 162 ? 30.123 56.762 12.144 1.00 13.70 310 ARG B C 1
ATOM 2603 O O . ARG B 1 162 ? 29.948 56.970 13.344 1.00 12.93 310 ARG B O 1
ATOM 2611 N N . ALA B 1 163 ? 30.607 57.662 11.294 1.00 14.52 311 ALA B N 1
ATOM 2612 C CA . ALA B 1 163 ? 31.045 58.993 11.685 1.00 15.44 311 ALA B CA 1
ATOM 2613 C C . ALA B 1 163 ? 29.856 59.954 11.698 1.00 15.95 311 ALA B C 1
ATOM 2614 O O . ALA B 1 163 ? 29.520 60.568 10.687 1.00 17.38 311 ALA B O 1
ATOM 2616 N N . SER B 1 164 ? 29.185 60.057 12.839 1.00 16.00 312 SER B N 1
ATOM 2617 C CA . SER B 1 164 ? 27.936 60.827 12.940 1.00 14.75 312 SER B CA 1
ATOM 2618 C C . SER B 1 164 ? 28.218 62.317 13.123 1.00 16.21 312 SER B C 1
ATOM 2619 O O . SER B 1 164 ? 28.987 62.714 14.017 1.00 14.70 312 SER B O 1
ATOM 2622 N N . THR B 1 165 ? 27.553 63.140 12.306 1.00 15.70 313 THR B N 1
ATOM 2623 C CA . THR B 1 165 ? 27.600 64.583 12.442 1.00 16.31 313 THR B CA 1
ATOM 2624 C C . THR B 1 165 ? 26.439 65.108 13.290 1.00 15.94 313 THR B C 1
ATOM 2625 O O . THR B 1 165 ? 26.275 66.311 13.425 1.00 17.28 313 THR B O 1
ATOM 2629 N N . THR B 1 166 ? 25.632 64.223 13.851 1.00 14.96 314 THR B N 1
ATOM 2630 C CA . THR B 1 166 ? 24.463 64.622 14.649 1.00 14.89 314 THR B CA 1
ATOM 2631 C C . THR B 1 166 ? 24.847 65.539 15.822 1.00 14.94 314 THR B C 1
ATOM 2632 O O . THR B 1 166 ? 25.720 65.215 16.601 1.00 14.40 314 THR B O 1
ATOM 2636 N N . VAL B 1 167 ? 24.163 66.677 15.931 1.00 16.20 315 VAL B N 1
ATOM 2637 C CA . VAL B 1 167 ? 24.320 67.586 17.065 1.00 17.71 315 VAL B CA 1
ATOM 2638 C C . VAL B 1 167 ? 23.497 67.092 18.267 1.00 16.71 315 VAL B C 1
ATOM 2639 O O . VAL B 1 167 ? 22.375 66.613 18.103 1.00 16.52 315 VAL B O 1
ATOM 2643 N N . PHE B 1 168 ? 24.069 67.200 19.465 1.00 17.08 316 PHE B N 1
ATOM 2644 C CA . PHE B 1 168 ? 23.386 66.791 20.690 1.00 17.68 316 PHE B CA 1
ATOM 2645 C C . PHE B 1 168 ? 22.172 67.672 20.964 1.00 20.71 316 PHE B C 1
ATOM 2646 O O . PHE B 1 168 ? 22.267 68.911 20.946 1.00 21.41 316 PHE B O 1
ATOM 2654 N N . GLY B 1 169 ? 21.034 67.035 21.210 1.00 21.53 317 GLY B N 1
ATOM 2655 C CA . GLY B 1 169 ? 19.921 67.688 21.902 1.00 24.67 317 GLY B CA 1
ATOM 2656 C C . GLY B 1 169 ? 18.608 67.581 21.148 1.00 26.91 317 GLY B C 1
ATOM 2657 O O . GLY B 1 169 ? 18.611 67.296 19.954 1.00 27.65 317 GLY B O 1
ATOM 2658 N N . PRO B 1 170 ? 17.480 67.791 21.845 1.00 27.59 318 PRO B N 1
ATOM 2659 C CA . PRO B 1 170 ? 17.417 68.099 23.280 1.00 27.14 318 PRO B CA 1
ATOM 2660 C C . PRO B 1 170 ? 17.633 66.858 24.126 1.00 25.33 318 PRO B C 1
ATOM 2661 O O . PRO B 1 170 ? 17.384 65.743 23.668 1.00 21.80 318 PRO B O 1
ATOM 2665 N N . ALA B 1 171 ? 18.105 67.050 25.350 1.00 24.67 319 ALA B N 1
ATOM 2666 C CA . ALA B 1 171 ? 18.451 65.926 26.207 1.00 24.71 319 ALA B CA 1
ATOM 2667 C C . ALA B 1 171 ? 17.229 65.050 26.427 1.00 25.94 319 ALA B C 1
ATOM 2668 O O . ALA B 1 171 ? 16.136 65.554 26.657 1.00 26.11 319 ALA B O 1
ATOM 2670 N N . THR B 1 172 ? 17.412 63.738 26.330 1.00 23.73 320 THR B N 1
ATOM 2671 C CA . THR B 1 172 ? 16.380 62.789 26.716 1.00 23.92 320 THR B CA 1
ATOM 2672 C C . THR B 1 172 ? 16.132 62.875 28.225 1.00 24.60 320 THR B C 1
ATOM 2673 O O . THR B 1 172 ? 17.074 62.944 29.011 1.00 25.49 320 THR B O 1
ATOM 2677 N N . LEU B 1 173 ? 14.865 62.888 28.618 1.00 28.13 321 LEU B N 1
ATOM 2678 C CA . LEU B 1 173 ? 14.500 63.016 30.011 1.00 30.87 321 LEU B CA 1
ATOM 2679 C C . LEU B 1 173 ? 14.732 61.672 30.682 1.00 28.61 321 LEU B C 1
ATOM 2680 O O . LEU B 1 173 ? 14.227 60.669 30.2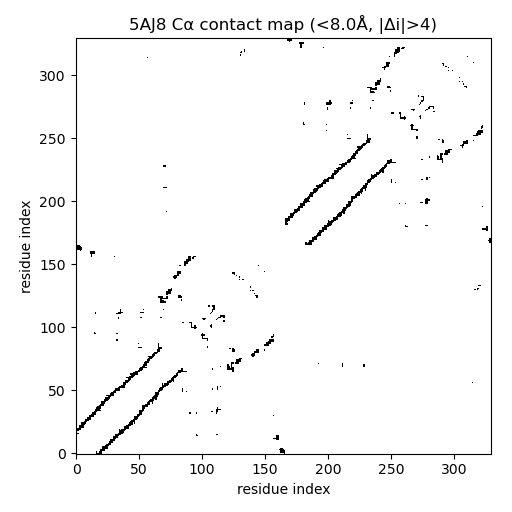10 1.00 25.79 321 LEU B O 1
ATOM 2685 N N . PRO B 1 174 ? 15.506 61.644 31.786 1.00 29.92 322 PRO B N 1
ATOM 2686 C CA . PRO B 1 174 ? 15.624 60.389 32.538 1.00 31.17 322 PRO B CA 1
ATOM 2687 C C . PRO B 1 174 ? 14.282 59.860 33.082 1.00 36.75 322 PRO B C 1
ATOM 2688 O O . PRO B 1 174 ? 13.375 60.639 33.339 1.00 36.97 322 PRO B O 1
ATOM 2692 N N . SER B 1 175 ? 14.182 58.554 33.289 1.00 39.06 323 SER B N 1
ATOM 2693 C CA . SER B 1 175 ? 13.082 57.974 34.055 1.00 45.29 323 SER B CA 1
ATOM 2694 C C . SER B 1 175 ? 13.085 58.409 35.549 1.00 51.42 323 SER B C 1
ATOM 2695 O O . SER B 1 175 ? 14.072 58.244 36.289 1.00 46.18 323 SER B O 1
#

InterPro domains:
  IPR006599 CARP motif [SM00673] (164-200)
  IPR006599 CARP motif [SM00673] (201-235)
  IPR012945 Tubulin binding cofactor C-like domain [PF07986] (171-246)
  IPR016098 Cyclase-associated protein CAP/septum formation inhibitor MinC, C-terminal [G3DSA:2.160.20.70] (165-330)
  IPR017901 C-CAP/cofactor C-like domain [PS51329] (133-292)
  IPR027684 Tubulin-specific chaperone C [PTHR15139] (18-310)

B-factor: mean 20.83, std 11.82, range [6.41, 113.35]

Organism: Leishmania major (NCBI:txid5664)